Protein AF-A0A8H2XS85-F1 (afdb_monomer)

pLDDT: mean 75.25, std 17.95, range [22.59, 95.88]

Secondary structure (DSSP, 8-state):
-----HHHHHHHHHHHHHHHHHHHHHHHHHHHHHHHHHHHHHHHHHHTTTT----------------HHHHHHHHHHHHHHHHHHHHHHHHH--S-HHHHHHHHHHHTT---SS--SS--HHHHHHHHHHHHHHHHIIIIIIS---SS-HHHHHHHHHHHHHHHTT-HHHHHHHHHHHHHTS-SS--HHHHHHHHHHH-HHHHHHHSTTTPPPPHHHHHHHHHHHHHHHHHHH--TTSSSSS-HHHHHHS--TT-------

Organism: NCBI:txid456999

Sequence (261 aa):
MDAVPRQEYEYALSNFRIAHLKVAEQKTQLDEQERQISLLRARIALLEGGDDEPKHTTNRAGGSSVDDFSIRNTASQLERLINRWAAEVTNTSQMPLDQMRELIFGDLGQGPAQASPNATPVQVQNLLRHLMSDTICEGLVNCLVVTSSNEANIQLTRIHEHIFARDSTVASVWRRQTYSAAVETCTPEMMSHVLLEHAPGLIGSIAPGGKTPPDSLMAILNGAYSFSKMLHGSKASSGGGADAFYKAFVPEIGSVGAMSF

Solvent-accessible surface area (backbone atoms only — not comparable to full-atom values): 15147 Å² total; per-residue (Å²): 129,89,77,76,54,69,68,60,53,54,50,50,53,51,50,52,51,52,50,52,50,50,52,52,51,52,49,55,52,49,54,52,48,52,52,51,51,51,54,51,51,54,51,49,39,52,75,73,58,64,84,83,72,81,92,70,93,69,95,76,87,78,91,65,71,58,36,74,65,57,52,50,50,54,51,54,50,43,50,51,45,42,54,50,45,25,52,48,52,68,73,68,49,90,67,57,52,51,60,53,44,54,30,49,25,61,39,69,72,49,71,68,97,70,78,72,84,82,53,47,69,69,57,45,30,53,50,48,38,49,54,50,52,50,36,40,43,57,58,38,57,70,36,47,77,36,56,97,42,67,70,59,20,53,52,51,38,54,51,42,52,58,38,34,77,75,37,52,70,60,25,51,51,49,49,24,56,46,46,68,67,24,60,93,68,83,52,73,66,59,53,49,48,45,43,50,73,49,31,42,52,52,42,53,68,78,23,59,91,79,45,76,72,56,69,68,59,52,50,39,51,54,46,45,44,53,49,30,44,53,54,48,45,43,62,71,83,34,48,99,73,70,43,70,60,53,68,77,73,43,79,67,90,80,65,95,68,89,77,83,129

Mean predicted aligned error: 13.23 Å

Foldseek 3Di:
DPDDPPVVVVVVVVVVVVVVVVVVVVVVVVVVVVVVVVVLVVVLCVLLPPDPDDPDDDDDDDLDQDAPVNLVVLVVVLLVLLLVVLLCCLVVDPDDLLLLVQLLCVLQVHHPPDRDPDDDSVNSSVSSSVLLVVLLVVLAQLFLQADLDPVVSVVVSVVLVVVCVVPVSSSLSVQLVSLVNGDPFHDLVSLVVSCCNRRVSNCCRQAPPPRRHDPSSVVSNRSSNVSSSSQSNHDQVNDPPGRSNCVSPPPPPDDPDDDDD

Radius of gyration: 25.47 Å; Cα contacts (8 Å, |Δi|>4): 197; chains: 1; bounding box: 58×74×63 Å

Structure (mmCIF, N/CA/C/O backbone):
data_AF-A0A8H2XS85-F1
#
_entry.id   AF-A0A8H2XS85-F1
#
loop_
_atom_site.group_PDB
_atom_site.id
_atom_site.type_symbol
_atom_site.label_atom_id
_atom_site.label_alt_id
_atom_site.label_comp_id
_atom_site.label_asym_id
_atom_site.label_entity_id
_atom_site.label_seq_id
_atom_site.pdbx_PDB_ins_code
_atom_site.Cartn_x
_atom_site.Cartn_y
_atom_site.Cartn_z
_atom_site.occupancy
_atom_site.B_iso_or_equiv
_atom_site.auth_seq_id
_atom_site.auth_comp_id
_atom_site.auth_asym_id
_atom_site.auth_atom_id
_atom_site.pdbx_PDB_model_num
ATOM 1 N N . MET A 1 1 ? 36.341 -49.645 -26.933 1.00 44.00 1 MET A N 1
ATOM 2 C CA . MET A 1 1 ? 35.718 -48.318 -27.106 1.00 44.00 1 MET A CA 1
ATOM 3 C C . MET A 1 1 ? 34.311 -48.578 -27.588 1.00 44.00 1 MET A C 1
ATOM 5 O O . MET A 1 1 ? 34.177 -49.133 -28.671 1.00 44.00 1 MET A O 1
ATOM 9 N N . ASP A 1 2 ? 33.308 -48.293 -26.760 1.00 53.56 2 ASP A N 1
ATOM 10 C CA . ASP A 1 2 ? 31.904 -48.398 -27.164 1.00 53.56 2 ASP A CA 1
ATOM 11 C C . ASP A 1 2 ? 31.644 -47.369 -28.267 1.00 53.56 2 ASP A C 1
ATOM 13 O O . ASP A 1 2 ? 31.818 -46.166 -28.064 1.00 53.56 2 ASP A O 1
ATOM 17 N N . ALA A 1 3 ? 31.337 -47.849 -29.470 1.00 62.62 3 ALA A N 1
ATOM 18 C CA . ALA A 1 3 ? 31.051 -46.993 -30.607 1.00 62.62 3 ALA A CA 1
ATOM 19 C C . ALA A 1 3 ? 29.627 -46.454 -30.447 1.00 62.62 3 ALA A C 1
ATOM 21 O O . ALA A 1 3 ? 28.664 -47.202 -30.598 1.00 62.62 3 ALA A O 1
ATOM 22 N N . VAL A 1 4 ? 29.506 -45.163 -30.125 1.00 63.91 4 VAL A N 1
ATOM 23 C CA . VAL A 1 4 ? 28.208 -44.483 -30.030 1.00 63.91 4 VAL A CA 1
ATOM 24 C C . VAL A 1 4 ? 27.461 -44.673 -31.357 1.00 63.91 4 VAL A C 1
ATOM 26 O O . VAL A 1 4 ? 28.017 -44.335 -32.412 1.00 63.91 4 VAL A O 1
ATOM 29 N N . PRO A 1 5 ? 26.232 -45.220 -31.344 1.00 79.38 5 PRO A N 1
ATOM 30 C CA . PRO A 1 5 ? 25.432 -45.387 -32.546 1.00 79.38 5 PRO A CA 1
ATOM 31 C C . PRO A 1 5 ? 25.316 -44.061 -33.299 1.00 79.38 5 PRO A C 1
ATOM 33 O O . PRO A 1 5 ? 25.001 -43.025 -32.717 1.00 79.38 5 PRO A O 1
ATOM 36 N N . ARG A 1 6 ? 25.552 -44.080 -34.615 1.00 74.19 6 ARG A N 1
ATOM 37 C CA . ARG A 1 6 ? 25.556 -42.881 -35.476 1.00 74.19 6 ARG A CA 1
ATOM 38 C C . ARG A 1 6 ? 24.324 -41.988 -35.280 1.00 74.19 6 ARG A C 1
ATOM 40 O O . ARG A 1 6 ? 24.430 -40.768 -35.328 1.00 74.19 6 ARG A O 1
ATOM 47 N N . GLN A 1 7 ? 23.179 -42.602 -35.012 1.00 76.31 7 GLN A N 1
ATOM 48 C CA . GLN A 1 7 ? 21.914 -41.918 -34.773 1.00 76.31 7 GLN A CA 1
ATOM 49 C C . GLN A 1 7 ? 21.903 -41.114 -33.459 1.00 76.31 7 GLN A C 1
ATOM 51 O O . GLN A 1 7 ? 21.357 -40.014 -33.423 1.00 76.31 7 GLN A O 1
ATOM 56 N N . GLU A 1 8 ? 22.554 -41.608 -32.402 1.00 76.62 8 GLU A N 1
ATOM 57 C CA . GLU A 1 8 ? 22.720 -40.881 -31.134 1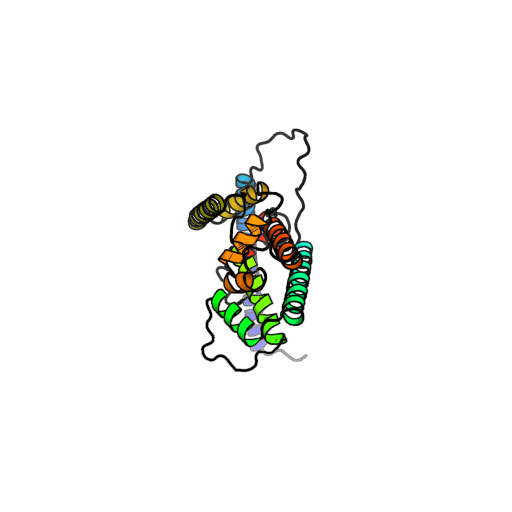.00 76.62 8 GLU A CA 1
ATOM 58 C C . GLU A 1 8 ? 23.697 -39.709 -31.287 1.00 76.62 8 GLU A C 1
ATOM 60 O O . GLU A 1 8 ? 23.468 -38.632 -30.738 1.00 76.62 8 GLU A O 1
ATOM 65 N N . TYR A 1 9 ? 24.745 -39.882 -32.099 1.00 78.88 9 TYR A N 1
ATOM 66 C CA . TYR A 1 9 ? 25.684 -38.811 -32.436 1.00 78.88 9 TYR A CA 1
ATOM 67 C C . TYR A 1 9 ? 25.017 -37.685 -33.248 1.00 78.88 9 TYR A C 1
ATOM 69 O O . TYR A 1 9 ? 25.165 -36.507 -32.922 1.00 78.88 9 TYR A O 1
ATOM 77 N N . GLU A 1 10 ? 24.228 -38.030 -34.268 1.00 81.81 10 GLU A N 1
ATOM 78 C CA . GLU A 1 10 ? 23.479 -37.061 -35.080 1.00 81.81 10 GLU A CA 1
ATOM 79 C C . GLU A 1 10 ? 22.396 -36.336 -34.255 1.00 81.81 10 GLU A C 1
ATOM 81 O O . GLU A 1 10 ? 22.231 -35.118 -34.379 1.00 81.81 10 GLU A O 1
ATOM 86 N N . TYR A 1 11 ? 21.718 -37.045 -33.345 1.00 82.81 11 TYR A N 1
ATOM 87 C CA . TYR A 1 11 ? 20.765 -36.452 -32.403 1.00 82.81 11 TYR A CA 1
ATOM 88 C C . TYR A 1 11 ? 21.442 -35.480 -31.424 1.00 82.81 11 TYR A C 1
ATOM 90 O O . TYR A 1 11 ? 20.962 -34.361 -31.227 1.00 82.81 11 TYR A O 1
ATOM 98 N N . ALA A 1 12 ? 22.590 -35.860 -30.856 1.00 82.75 12 ALA A N 1
ATOM 99 C CA . ALA A 1 12 ? 23.364 -34.994 -29.973 1.00 82.75 12 ALA A CA 1
ATOM 100 C C . ALA A 1 12 ? 23.819 -33.713 -30.690 1.00 82.75 12 ALA A C 1
ATOM 102 O O . ALA A 1 12 ? 23.645 -32.620 -30.153 1.00 82.75 12 ALA A O 1
ATOM 103 N N . LEU A 1 13 ? 24.327 -33.815 -31.923 1.00 85.38 13 LEU A N 1
ATOM 104 C CA . LEU A 1 13 ? 24.727 -32.651 -32.723 1.00 85.38 13 LEU A CA 1
ATOM 105 C C . LEU A 1 13 ? 23.552 -31.718 -33.040 1.00 85.38 13 LEU A C 1
ATOM 107 O O . LEU A 1 13 ? 23.696 -30.496 -32.951 1.00 85.38 13 LEU A O 1
ATOM 111 N N . SER A 1 14 ? 22.384 -32.276 -33.371 1.00 86.25 14 SER A N 1
ATOM 112 C CA . SER A 1 14 ? 21.159 -31.494 -33.566 1.00 86.25 14 SER A CA 1
ATOM 113 C C . SER A 1 14 ? 20.778 -30.736 -32.291 1.00 86.25 14 SER A C 1
ATOM 115 O O . SER A 1 14 ? 20.521 -29.532 -32.336 1.00 86.25 14 SER A O 1
ATOM 117 N N . ASN A 1 15 ? 20.830 -31.398 -31.134 1.00 86.38 15 ASN A N 1
ATOM 118 C CA . ASN A 1 15 ? 20.530 -30.773 -29.847 1.00 86.38 15 ASN A CA 1
ATOM 119 C C . ASN A 1 15 ? 21.538 -29.685 -29.471 1.00 86.38 15 ASN A C 1
ATOM 121 O O . ASN A 1 15 ? 21.126 -28.618 -29.023 1.00 86.38 15 ASN A O 1
ATOM 125 N N . PHE A 1 16 ? 22.836 -29.901 -29.704 1.00 89.75 16 PHE A N 1
ATOM 126 C CA . PHE A 1 16 ? 23.858 -28.870 -29.499 1.00 89.75 16 PHE A CA 1
ATOM 127 C C . PHE A 1 16 ? 23.617 -27.653 -30.388 1.00 89.75 16 PHE A C 1
ATOM 129 O O . PHE A 1 16 ? 23.709 -26.519 -29.920 1.00 89.75 16 PHE A O 1
ATOM 136 N N . ARG A 1 17 ? 23.248 -27.869 -31.654 1.00 90.06 17 ARG A N 1
ATOM 137 C CA . ARG A 1 17 ? 22.906 -26.782 -32.572 1.00 90.06 17 ARG A CA 1
ATOM 138 C C . ARG A 1 17 ? 21.679 -26.008 -32.093 1.00 90.06 17 ARG A C 1
ATOM 140 O O . ARG A 1 17 ? 21.716 -24.782 -32.075 1.00 90.06 17 ARG A O 1
ATOM 147 N N . ILE A 1 18 ? 20.618 -26.700 -31.678 1.00 89.88 18 ILE A N 1
ATOM 148 C CA . ILE A 1 18 ? 19.400 -26.072 -31.145 1.00 89.88 18 ILE A CA 1
ATOM 149 C C . ILE A 1 18 ? 19.715 -25.288 -29.866 1.00 89.88 18 ILE A C 1
ATOM 151 O O . ILE A 1 18 ? 19.278 -24.148 -29.730 1.00 89.88 18 ILE A O 1
ATOM 155 N N . ALA A 1 19 ? 20.496 -25.860 -28.949 1.00 87.75 19 ALA A N 1
ATOM 156 C CA . ALA A 1 19 ? 20.904 -25.192 -27.719 1.00 87.75 19 ALA A CA 1
ATOM 157 C C . ALA A 1 19 ? 21.721 -23.927 -28.013 1.00 87.75 19 ALA A C 1
ATOM 159 O O . ALA A 1 19 ? 21.434 -22.871 -27.459 1.00 87.75 19 ALA A O 1
ATOM 160 N N . HIS A 1 20 ? 22.681 -23.996 -28.936 1.00 92.00 20 HIS A N 1
ATOM 161 C CA . HIS A 1 20 ? 23.491 -22.841 -29.315 1.00 92.00 20 HIS A CA 1
ATOM 162 C C . HIS A 1 20 ? 22.663 -21.745 -30.002 1.00 92.00 20 HIS A C 1
ATOM 164 O O . HIS A 1 20 ? 22.889 -20.560 -29.761 1.00 92.00 20 HIS A O 1
ATOM 170 N N . LEU A 1 21 ? 21.692 -22.119 -30.841 1.00 91.19 21 LEU A N 1
ATOM 171 C CA . LEU A 1 21 ? 20.76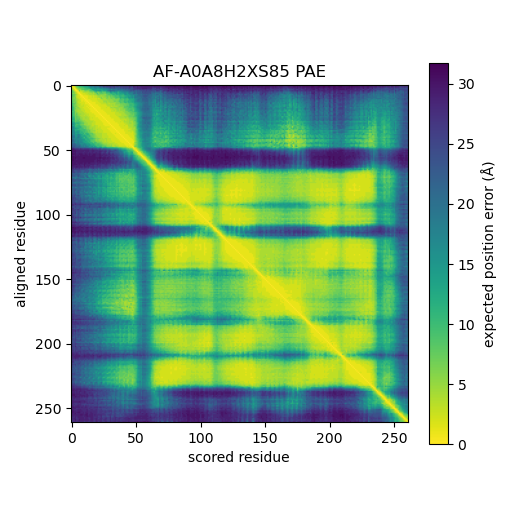2 -21.163 -31.446 1.00 91.19 21 LEU A CA 1
ATOM 172 C C . LEU A 1 21 ? 19.888 -20.487 -30.382 1.00 91.19 21 LEU A C 1
ATOM 174 O O . LEU A 1 21 ? 19.769 -19.267 -30.400 1.00 91.19 21 LEU A O 1
ATOM 178 N N . LYS A 1 22 ? 19.364 -21.248 -29.412 1.00 90.56 22 LYS A N 1
ATOM 179 C CA . LYS A 1 22 ? 18.595 -20.692 -28.287 1.00 90.56 22 LYS A CA 1
ATOM 180 C C . LYS A 1 22 ? 19.424 -19.750 -27.420 1.00 90.56 22 LYS A C 1
ATOM 182 O O . LYS A 1 22 ? 18.930 -18.700 -27.036 1.00 90.56 22 LYS A O 1
ATOM 187 N N . VAL A 1 23 ? 20.679 -20.091 -27.131 1.00 91.31 23 VAL A N 1
ATOM 188 C CA . VAL A 1 23 ? 21.582 -19.213 -26.366 1.00 91.31 23 VAL A CA 1
ATOM 189 C C . VAL A 1 23 ? 21.869 -17.922 -27.135 1.00 91.31 23 VAL A C 1
ATOM 191 O O . VAL A 1 23 ? 21.883 -16.847 -26.542 1.00 91.31 23 VAL A O 1
ATOM 194 N N . ALA A 1 24 ? 22.065 -18.001 -28.454 1.00 88.62 24 ALA A N 1
ATOM 195 C CA . ALA A 1 24 ? 22.254 -16.815 -29.284 1.00 88.62 24 ALA A CA 1
ATOM 196 C C . ALA A 1 24 ? 20.999 -15.926 -29.304 1.00 88.62 24 ALA A C 1
ATOM 198 O O . ALA A 1 24 ? 21.113 -14.713 -29.150 1.00 88.62 24 ALA A O 1
ATOM 199 N N . GLU A 1 25 ? 19.811 -16.523 -29.423 1.00 89.50 25 GLU A N 1
ATOM 200 C CA . GLU A 1 25 ? 18.532 -15.811 -29.356 1.00 89.50 25 GLU A CA 1
ATOM 201 C C . GLU A 1 25 ? 18.327 -15.142 -27.987 1.00 89.50 25 GLU A C 1
ATOM 203 O O . GLU A 1 25 ? 18.055 -13.943 -27.919 1.00 89.50 25 GLU A O 1
ATOM 208 N N . GLN A 1 26 ? 18.559 -15.873 -26.892 1.00 82.69 26 GLN A N 1
ATOM 209 C CA . GLN A 1 26 ? 18.514 -15.325 -25.533 1.00 82.69 26 GLN A CA 1
ATOM 210 C C . GLN A 1 26 ? 19.473 -14.147 -25.365 1.00 82.69 26 GLN A C 1
ATOM 212 O O . GLN A 1 26 ? 19.099 -13.132 -24.785 1.00 82.69 26 GLN A O 1
ATOM 217 N N . LYS A 1 27 ? 20.689 -14.242 -25.913 1.00 87.94 27 LYS A N 1
ATOM 218 C CA . LYS A 1 27 ? 21.653 -13.141 -25.870 1.00 87.94 27 LYS A CA 1
ATOM 219 C C . LYS A 1 27 ? 21.133 -11.903 -26.604 1.00 87.94 27 LYS A C 1
ATOM 221 O O . LYS A 1 27 ? 21.177 -10.818 -26.045 1.00 87.94 27 LYS A O 1
ATOM 226 N N . THR A 1 28 ? 20.577 -12.061 -27.806 1.00 86.19 28 THR A N 1
ATOM 227 C CA . THR A 1 28 ? 20.004 -10.921 -28.545 1.00 86.19 28 THR A CA 1
ATOM 228 C C . THR A 1 28 ? 18.817 -10.279 -27.826 1.00 86.19 28 THR A C 1
ATOM 230 O O . THR A 1 28 ? 18.661 -9.062 -27.869 1.00 86.19 28 THR A O 1
ATOM 233 N N . GLN A 1 29 ? 18.001 -11.077 -27.130 1.00 80.94 29 GLN A N 1
ATOM 234 C CA . GLN A 1 29 ? 16.905 -10.564 -26.308 1.00 80.94 29 GLN A CA 1
ATOM 235 C C . GLN A 1 29 ? 17.429 -9.782 -25.099 1.00 80.94 29 GLN A C 1
ATOM 237 O O . GLN A 1 29 ? 16.903 -8.712 -24.805 1.00 80.94 29 GLN A O 1
ATOM 242 N N . LEU A 1 30 ? 18.475 -10.282 -24.431 1.00 80.88 30 LEU A N 1
ATOM 243 C CA . LEU A 1 30 ? 19.125 -9.580 -23.322 1.00 80.88 30 LEU A CA 1
ATOM 244 C C . LEU A 1 30 ? 19.745 -8.254 -23.776 1.00 80.88 30 LEU A C 1
ATOM 246 O O . LEU A 1 30 ? 19.521 -7.237 -23.126 1.00 80.88 30 LEU A O 1
ATOM 250 N N . ASP A 1 31 ? 20.442 -8.237 -24.913 1.00 81.12 31 ASP A N 1
ATOM 251 C CA . ASP A 1 31 ? 21.059 -7.019 -25.452 1.00 81.12 31 ASP A CA 1
ATOM 252 C C . ASP A 1 31 ? 19.994 -5.940 -25.769 1.00 81.12 31 ASP A C 1
ATOM 254 O O . ASP A 1 31 ? 20.171 -4.761 -25.449 1.00 81.12 31 ASP A O 1
ATOM 258 N N . GLU A 1 32 ? 18.847 -6.322 -26.350 1.00 82.00 32 GLU A N 1
ATOM 259 C CA . GLU A 1 32 ? 17.744 -5.380 -26.603 1.00 82.00 32 GLU A CA 1
ATOM 260 C C . GLU A 1 32 ? 17.059 -4.929 -25.303 1.00 82.00 32 GLU A C 1
ATOM 262 O O . GLU A 1 32 ? 16.716 -3.751 -25.172 1.00 82.00 32 GLU A O 1
ATOM 267 N N . GLN A 1 33 ? 16.912 -5.813 -24.310 1.00 72.44 33 GLN A N 1
ATOM 268 C CA . GLN A 1 33 ? 16.423 -5.427 -22.983 1.00 72.44 33 GLN A CA 1
ATOM 269 C C . GLN A 1 33 ? 17.352 -4.407 -22.318 1.00 72.44 33 GLN A C 1
ATOM 271 O O . GLN A 1 33 ? 16.874 -3.389 -21.817 1.00 72.44 33 GLN A O 1
ATOM 276 N N . GLU A 1 34 ? 18.669 -4.618 -22.347 1.00 75.56 34 GLU A N 1
ATOM 277 C CA . GLU A 1 34 ? 19.644 -3.665 -21.807 1.00 75.56 34 GLU A CA 1
ATOM 278 C C . GLU A 1 34 ? 19.558 -2.306 -22.511 1.00 75.56 34 GLU A C 1
ATOM 280 O O . GLU A 1 34 ? 19.583 -1.257 -21.855 1.00 75.56 34 GLU A O 1
ATOM 285 N N . ARG A 1 35 ? 19.372 -2.307 -23.838 1.00 76.75 35 ARG A N 1
ATOM 286 C CA . ARG A 1 35 ? 19.171 -1.086 -24.627 1.00 76.75 35 ARG A CA 1
ATOM 287 C C . ARG A 1 35 ? 17.907 -0.338 -24.205 1.00 76.75 35 ARG A C 1
ATOM 289 O O . ARG A 1 35 ? 17.952 0.875 -23.992 1.00 76.75 35 ARG A O 1
ATOM 296 N N . GLN A 1 36 ? 16.789 -1.044 -24.051 1.00 73.50 36 GLN A N 1
ATOM 297 C CA . GLN A 1 36 ? 15.522 -0.458 -23.606 1.00 73.50 36 GLN A CA 1
ATOM 298 C C . GLN A 1 36 ? 15.614 0.072 -22.171 1.00 73.50 36 GLN A C 1
ATOM 300 O O . GLN A 1 36 ? 15.177 1.192 -21.905 1.00 73.50 36 GLN A O 1
ATOM 305 N N . ILE A 1 37 ? 16.255 -0.670 -21.263 1.00 71.38 37 ILE A N 1
ATOM 306 C CA . ILE A 1 37 ? 16.514 -0.237 -19.882 1.00 71.38 37 ILE A CA 1
ATOM 307 C C . ILE A 1 37 ? 17.356 1.042 -19.868 1.00 71.38 37 ILE A C 1
ATOM 309 O O . ILE A 1 37 ? 17.056 1.963 -19.108 1.00 71.38 37 ILE A O 1
ATOM 313 N N . SER A 1 38 ? 18.390 1.130 -20.708 1.00 70.44 38 SER A N 1
ATOM 314 C CA . SER A 1 38 ? 19.229 2.326 -20.823 1.00 70.44 38 SER A CA 1
ATOM 315 C C . SER A 1 38 ? 18.422 3.551 -21.269 1.00 70.44 38 SER A C 1
ATOM 317 O O . SER A 1 38 ? 18.493 4.603 -20.631 1.00 70.44 38 SER A O 1
ATOM 319 N N . LEU A 1 39 ? 17.580 3.401 -22.298 1.00 73.12 39 LEU A N 1
ATOM 320 C CA . LEU A 1 39 ? 16.704 4.472 -22.783 1.00 73.12 39 LEU A CA 1
ATOM 321 C C . LEU A 1 39 ? 15.680 4.912 -21.728 1.00 73.12 39 LEU A C 1
ATOM 323 O O . LEU A 1 39 ? 15.475 6.110 -21.534 1.00 73.12 39 LEU A O 1
ATOM 327 N N . LEU A 1 40 ? 15.068 3.964 -21.013 1.00 73.19 40 LEU A N 1
ATOM 328 C CA . LEU A 1 40 ? 14.136 4.261 -19.923 1.00 73.19 40 LEU A CA 1
ATOM 329 C C . LEU A 1 40 ? 14.830 4.998 -18.775 1.00 73.19 40 LEU A C 1
ATOM 331 O O . LEU A 1 40 ? 14.294 5.985 -18.277 1.00 73.19 40 LEU A O 1
ATOM 335 N N . ARG A 1 41 ? 16.041 4.580 -18.390 1.00 70.38 41 ARG A N 1
ATOM 336 C CA . ARG A 1 41 ? 16.843 5.271 -17.368 1.00 70.38 41 ARG A CA 1
ATOM 337 C C . ARG A 1 41 ? 17.178 6.702 -17.777 1.00 70.38 41 ARG A C 1
ATOM 339 O O . ARG A 1 41 ? 17.017 7.603 -16.962 1.00 70.38 41 ARG A O 1
ATOM 346 N N . ALA A 1 42 ? 17.590 6.921 -19.026 1.00 73.00 42 ALA A N 1
ATOM 347 C CA . ALA A 1 42 ? 17.863 8.261 -19.546 1.00 73.00 42 ALA A CA 1
ATOM 348 C C . ALA A 1 42 ? 16.603 9.142 -19.525 1.00 73.00 42 ALA A C 1
ATOM 350 O O . ALA A 1 42 ? 16.649 10.297 -19.106 1.00 73.00 42 ALA A O 1
ATOM 351 N N . ARG A 1 43 ? 15.452 8.574 -19.907 1.00 75.31 43 ARG A N 1
ATOM 352 C CA . ARG A 1 43 ? 14.158 9.262 -19.849 1.00 75.31 43 ARG A CA 1
ATOM 353 C C . ARG A 1 43 ? 13.761 9.627 -18.417 1.00 75.31 43 ARG A C 1
ATOM 355 O O . ARG A 1 43 ? 13.322 10.749 -18.190 1.00 75.31 43 ARG A O 1
ATOM 362 N N . ILE A 1 44 ? 13.921 8.708 -17.462 1.00 71.88 44 ILE A N 1
ATOM 363 C CA . ILE A 1 44 ? 13.648 8.960 -16.039 1.00 71.88 44 ILE A CA 1
ATOM 364 C C . ILE A 1 44 ? 14.557 10.072 -15.513 1.00 71.88 44 ILE A C 1
ATOM 366 O O . ILE A 1 44 ? 14.054 11.000 -14.894 1.00 71.88 44 ILE A O 1
ATOM 370 N N . ALA A 1 45 ? 15.862 10.023 -15.802 1.00 71.31 45 ALA A N 1
ATOM 371 C CA . ALA A 1 45 ? 16.810 11.048 -15.364 1.00 71.31 45 ALA A CA 1
ATOM 372 C C . ALA A 1 45 ? 16.416 12.449 -15.863 1.00 71.31 45 ALA A C 1
ATOM 374 O O . ALA A 1 45 ? 16.409 13.400 -15.083 1.00 71.31 45 ALA A O 1
ATOM 375 N N . LEU A 1 46 ? 16.000 12.555 -17.129 1.00 75.56 46 LEU A N 1
ATOM 376 C CA . LEU A 1 46 ? 15.514 13.806 -17.708 1.00 75.56 46 LEU A CA 1
ATOM 377 C C . LEU A 1 46 ? 14.225 14.299 -17.030 1.00 75.56 46 LEU A C 1
ATOM 379 O O . LEU A 1 46 ? 14.120 15.474 -16.691 1.00 75.56 46 LEU A O 1
ATOM 383 N N . LEU A 1 47 ? 13.257 13.409 -16.785 1.00 74.25 47 LEU A N 1
ATOM 384 C CA . LEU A 1 47 ? 12.008 13.748 -16.086 1.00 74.25 47 LEU A CA 1
ATOM 385 C C . LEU A 1 47 ? 12.242 14.142 -14.618 1.00 74.25 47 LEU A C 1
ATOM 387 O O . LEU A 1 47 ? 11.503 14.955 -14.065 1.00 74.25 47 LEU A O 1
ATOM 391 N N . GLU A 1 48 ? 13.272 13.585 -13.985 1.00 73.81 48 GLU A N 1
ATOM 392 C CA . GLU A 1 48 ? 13.682 13.921 -12.621 1.00 73.81 48 GLU A CA 1
ATOM 393 C C . GLU A 1 48 ? 14.495 15.224 -12.528 1.00 73.81 48 GLU A C 1
ATOM 395 O O . GLU A 1 48 ? 14.806 15.655 -11.417 1.00 73.81 48 GLU A O 1
ATOM 400 N N . GLY A 1 49 ? 14.803 15.870 -13.660 1.00 68.88 49 GLY A N 1
ATOM 401 C CA . GLY A 1 49 ? 15.538 17.138 -13.718 1.00 68.88 49 GLY A CA 1
ATOM 402 C C . GLY A 1 49 ? 17.063 16.992 -13.720 1.00 68.88 49 GLY A C 1
ATOM 403 O O . GLY A 1 49 ? 17.775 17.952 -13.427 1.00 68.88 49 GLY A O 1
ATOM 404 N N . GLY A 1 50 ? 17.591 15.807 -14.028 1.00 57.66 50 GLY A N 1
ATOM 405 C CA . GLY A 1 50 ? 19.025 15.594 -14.190 1.00 57.66 50 GLY A CA 1
ATOM 406 C C . GLY A 1 50 ? 19.519 16.116 -15.537 1.00 57.66 50 GLY A C 1
ATOM 407 O O . GLY A 1 50 ? 19.532 15.339 -16.483 1.00 57.66 50 GLY A O 1
ATOM 408 N N . ASP A 1 51 ? 19.857 17.412 -15.609 1.00 49.88 51 ASP A N 1
ATOM 409 C CA . ASP A 1 51 ? 21.081 17.932 -16.273 1.00 49.88 51 ASP A CA 1
ATOM 410 C C . ASP A 1 51 ? 21.192 19.473 -16.385 1.00 49.88 51 ASP A C 1
ATOM 412 O O . ASP A 1 51 ? 22.141 19.951 -16.997 1.00 49.88 51 ASP A O 1
ATOM 416 N N . ASP A 1 52 ? 20.326 20.279 -15.752 1.00 45.91 52 ASP A N 1
ATOM 417 C CA . ASP A 1 52 ? 20.335 21.748 -15.965 1.00 45.91 52 ASP A CA 1
ATOM 418 C C . ASP A 1 52 ? 20.478 22.625 -14.702 1.00 45.91 52 ASP A C 1
ATOM 420 O O . ASP A 1 52 ? 20.092 23.792 -14.699 1.00 45.91 52 ASP A O 1
ATOM 424 N N . GLU A 1 53 ? 21.094 22.120 -13.626 1.00 41.44 53 GLU A N 1
ATOM 425 C CA . GLU A 1 53 ? 21.512 22.976 -12.502 1.00 41.44 53 GLU A CA 1
ATOM 426 C C . GLU A 1 53 ? 23.044 22.984 -12.348 1.00 41.44 53 GLU A C 1
ATOM 428 O O . GLU A 1 53 ? 23.654 21.936 -12.092 1.00 41.44 53 GLU A O 1
ATOM 433 N N . PRO A 1 54 ? 23.710 24.155 -12.466 1.00 39.12 54 PRO A N 1
ATOM 434 C CA . PRO A 1 54 ? 25.110 24.268 -12.098 1.00 39.12 54 PRO A CA 1
ATOM 435 C C . PRO A 1 54 ? 25.222 23.944 -10.610 1.00 39.12 54 PRO A C 1
ATOM 437 O O . PRO A 1 54 ? 24.410 24.402 -9.814 1.00 39.12 54 PRO A O 1
ATOM 440 N N . LYS A 1 55 ? 26.236 23.151 -10.241 1.00 41.94 55 LYS A N 1
ATOM 441 C CA . LYS A 1 55 ? 26.577 22.761 -8.864 1.00 41.94 55 LYS A CA 1
ATOM 442 C C . LYS A 1 55 ? 26.747 23.989 -7.958 1.00 41.94 55 LYS A C 1
ATOM 444 O O . LYS A 1 55 ? 27.869 24.384 -7.651 1.00 41.94 55 LYS A O 1
ATOM 449 N N . HIS A 1 56 ? 25.648 24.580 -7.506 1.00 32.81 56 HIS A N 1
ATOM 450 C CA . HIS A 1 56 ? 25.648 25.597 -6.479 1.00 32.81 56 HIS A CA 1
ATOM 451 C C . HIS A 1 56 ? 25.442 24.900 -5.143 1.00 32.81 56 HIS A C 1
ATOM 453 O O . HIS A 1 56 ? 24.382 24.393 -4.788 1.00 32.81 56 HIS A O 1
ATOM 459 N N . THR A 1 57 ? 26.546 24.852 -4.417 1.00 42.94 57 THR A N 1
ATOM 460 C CA . THR A 1 57 ? 26.667 24.499 -3.014 1.00 42.94 57 THR A CA 1
ATOM 461 C C . THR A 1 57 ? 25.566 25.150 -2.177 1.00 42.94 57 THR A C 1
ATOM 463 O O . THR A 1 57 ? 25.674 26.325 -1.850 1.00 42.94 57 THR A O 1
ATOM 466 N N . THR A 1 58 ? 24.547 24.395 -1.775 1.00 34.34 58 THR A N 1
ATOM 467 C CA . THR A 1 58 ? 23.958 24.487 -0.432 1.00 34.34 58 THR A CA 1
ATOM 468 C C . THR A 1 58 ? 23.252 23.178 -0.096 1.00 34.34 58 THR A C 1
ATOM 470 O O . THR A 1 58 ? 22.559 22.582 -0.913 1.00 34.34 58 THR A O 1
ATOM 473 N N . ASN A 1 59 ? 23.479 22.717 1.128 1.00 41.44 59 ASN A N 1
ATOM 474 C CA . ASN A 1 59 ? 22.859 21.550 1.734 1.00 41.44 59 ASN A CA 1
ATOM 475 C C . ASN A 1 59 ? 21.342 21.479 1.480 1.00 41.44 59 ASN A C 1
ATOM 477 O O . ASN A 1 59 ? 20.574 22.217 2.094 1.00 41.44 59 ASN A O 1
ATOM 481 N N . ARG A 1 60 ? 20.904 20.502 0.684 1.00 34.62 60 ARG A N 1
ATOM 482 C CA . ARG A 1 60 ? 19.620 19.825 0.891 1.00 34.62 60 ARG A CA 1
ATOM 483 C C . ARG A 1 60 ? 19.897 18.334 1.011 1.00 34.62 60 ARG A C 1
ATOM 485 O O . ARG A 1 60 ? 20.331 17.676 0.072 1.00 34.62 60 ARG A O 1
ATOM 492 N N . ALA A 1 61 ? 19.758 17.862 2.241 1.00 35.97 61 ALA A N 1
ATOM 493 C CA . ALA A 1 61 ? 19.967 16.491 2.655 1.00 35.97 61 ALA A CA 1
ATOM 494 C C . ALA A 1 61 ? 19.082 15.509 1.870 1.00 35.97 61 ALA A C 1
ATOM 496 O O . ALA A 1 61 ? 17.959 15.841 1.500 1.00 35.97 61 ALA A O 1
ATOM 497 N N . GLY A 1 62 ? 19.562 14.270 1.717 1.00 35.78 62 GLY A N 1
ATOM 498 C CA . GLY A 1 62 ? 18.660 13.118 1.644 1.00 35.78 62 GLY A CA 1
ATOM 499 C C . GLY A 1 62 ? 18.585 12.344 0.330 1.00 35.78 62 GLY A C 1
ATOM 500 O O . GLY A 1 62 ? 17.532 11.808 0.015 1.00 35.78 62 GLY A O 1
ATOM 501 N N . GLY A 1 63 ? 19.676 12.195 -0.420 1.00 42.62 63 GLY A N 1
ATOM 502 C CA . GLY A 1 63 ? 19.775 11.141 -1.441 1.00 42.62 63 GLY A CA 1
ATOM 503 C C . GLY A 1 63 ? 20.113 9.776 -0.828 1.00 42.62 63 GLY A C 1
ATOM 504 O O . GLY A 1 63 ? 21.116 9.182 -1.206 1.00 42.62 63 GLY A O 1
ATOM 505 N N . SER A 1 64 ? 19.353 9.318 0.171 1.00 42.66 64 SER A N 1
ATOM 506 C CA . SER A 1 64 ? 19.555 7.999 0.781 1.00 42.66 64 SER A CA 1
ATOM 507 C C . SER A 1 64 ? 19.030 6.932 -0.174 1.00 42.66 64 SER A C 1
ATOM 509 O O . SER A 1 64 ? 17.824 6.823 -0.372 1.00 42.66 64 SER A O 1
ATOM 511 N N . SER A 1 65 ? 19.928 6.147 -0.766 1.00 52.62 65 SER A N 1
ATOM 512 C CA . SER A 1 65 ? 19.573 4.902 -1.448 1.00 52.62 65 SER A CA 1
ATOM 513 C C . SER A 1 65 ? 18.798 4.015 -0.471 1.00 52.62 65 SER A C 1
ATOM 515 O O . SER A 1 65 ? 19.374 3.547 0.506 1.00 52.62 65 SER A O 1
ATOM 517 N N . VAL A 1 66 ? 17.498 3.822 -0.696 1.00 61.12 66 VAL A N 1
ATOM 518 C CA . VAL A 1 66 ? 16.711 2.826 0.040 1.00 61.12 66 VAL A CA 1
ATOM 519 C C . VAL A 1 66 ? 16.949 1.489 -0.649 1.00 61.12 66 VAL A C 1
ATOM 521 O O . VAL A 1 66 ? 16.622 1.343 -1.826 1.00 61.12 66 VAL A O 1
ATOM 524 N N . ASP A 1 67 ? 17.560 0.548 0.065 1.00 68.62 67 ASP A N 1
ATOM 525 C CA . ASP A 1 67 ? 17.814 -0.808 -0.414 1.00 68.62 67 ASP A CA 1
ATOM 526 C C . ASP A 1 67 ? 16.733 -1.795 0.062 1.00 68.62 67 ASP A C 1
ATOM 528 O O . ASP A 1 67 ? 15.977 -1.537 1.005 1.00 68.62 67 ASP A O 1
ATOM 532 N N . ASP A 1 68 ? 16.677 -2.967 -0.577 1.00 71.12 68 ASP A N 1
ATOM 533 C CA . ASP A 1 68 ? 15.743 -4.044 -0.220 1.00 71.12 68 ASP A CA 1
ATOM 534 C C . ASP A 1 68 ? 15.851 -4.447 1.261 1.00 71.12 68 ASP A C 1
ATOM 536 O O . ASP A 1 68 ? 14.865 -4.864 1.872 1.00 71.12 68 ASP A O 1
ATOM 540 N N . PHE A 1 69 ? 17.042 -4.324 1.859 1.00 75.69 69 PHE A N 1
ATOM 541 C CA . PHE A 1 69 ? 17.259 -4.610 3.274 1.00 75.69 69 PHE A CA 1
ATOM 542 C C . PHE A 1 69 ? 16.516 -3.617 4.172 1.00 75.69 69 PHE A C 1
ATOM 544 O O . PHE A 1 69 ? 15.814 -4.036 5.093 1.00 75.69 69 PHE A O 1
ATOM 551 N N . SER A 1 70 ? 16.612 -2.319 3.884 1.00 79.56 70 SER A N 1
ATOM 552 C CA . SER A 1 70 ? 15.898 -1.270 4.615 1.00 79.56 70 SER A CA 1
ATOM 553 C C . SER A 1 70 ? 14.385 -1.432 4.488 1.00 79.56 70 SER A C 1
ATOM 555 O O . SER A 1 70 ? 13.680 -1.356 5.495 1.00 79.56 70 SER A O 1
ATOM 557 N N . ILE A 1 71 ? 13.890 -1.751 3.285 1.00 81.81 71 ILE A N 1
ATOM 558 C CA . ILE A 1 71 ? 12.463 -2.025 3.052 1.00 81.81 71 ILE A CA 1
ATOM 559 C C . ILE A 1 71 ? 12.002 -3.196 3.920 1.00 81.81 71 ILE A C 1
ATOM 561 O O . ILE A 1 71 ? 11.046 -3.056 4.683 1.00 81.81 71 ILE A O 1
ATOM 565 N N . ARG A 1 72 ? 12.705 -4.335 3.855 1.00 82.69 72 ARG A N 1
ATOM 566 C CA . ARG A 1 72 ? 12.365 -5.529 4.644 1.00 82.69 72 ARG A CA 1
ATOM 567 C C . ARG A 1 72 ? 12.431 -5.260 6.142 1.00 82.69 72 ARG A C 1
ATOM 569 O O . ARG A 1 72 ? 11.540 -5.682 6.869 1.00 82.69 72 ARG A O 1
ATOM 576 N N . ASN A 1 73 ? 13.449 -4.541 6.606 1.00 88.44 73 ASN A N 1
ATOM 577 C CA . ASN A 1 73 ? 13.617 -4.229 8.020 1.00 88.44 73 ASN A CA 1
ATOM 578 C C . ASN A 1 73 ? 12.469 -3.356 8.551 1.00 88.44 73 ASN A C 1
ATOM 580 O O . ASN A 1 73 ? 11.865 -3.697 9.567 1.00 88.44 73 ASN A O 1
ATOM 584 N N . THR A 1 74 ? 12.121 -2.270 7.855 1.00 86.62 74 THR A N 1
ATOM 585 C CA . THR A 1 74 ? 11.003 -1.403 8.259 1.00 86.62 74 THR A CA 1
ATOM 586 C C . THR A 1 74 ? 9.662 -2.133 8.153 1.00 86.62 74 THR A C 1
ATOM 588 O O . THR A 1 74 ? 8.836 -2.010 9.056 1.00 86.62 74 THR A O 1
ATOM 591 N N . ALA A 1 75 ? 9.463 -2.964 7.122 1.00 87.81 75 ALA A N 1
ATOM 592 C CA . ALA A 1 75 ? 8.271 -3.806 7.004 1.00 87.81 75 ALA A CA 1
ATOM 593 C C . ALA A 1 75 ? 8.145 -4.783 8.188 1.00 87.81 75 ALA A C 1
ATOM 595 O O . ALA A 1 75 ? 7.090 -4.862 8.812 1.00 87.81 75 ALA A O 1
ATOM 596 N N . SER A 1 76 ? 9.233 -5.459 8.577 1.00 89.19 76 SER A N 1
ATOM 597 C CA . SER A 1 76 ? 9.247 -6.341 9.752 1.00 89.19 76 SER A CA 1
ATOM 598 C C . SER A 1 76 ? 9.002 -5.594 11.068 1.00 89.19 76 SER A C 1
ATOM 600 O O . SER A 1 76 ? 8.419 -6.153 11.998 1.00 89.19 76 SER A O 1
ATOM 602 N N . GLN A 1 77 ? 9.442 -4.339 11.191 1.00 93.06 77 GLN A N 1
ATOM 603 C CA . GLN A 1 77 ? 9.122 -3.513 12.360 1.00 93.06 77 GLN A CA 1
ATOM 604 C C . GLN A 1 77 ? 7.630 -3.177 12.414 1.00 93.06 77 GLN A C 1
ATOM 606 O O . GLN A 1 77 ? 7.019 -3.316 13.475 1.00 93.06 77 GLN A O 1
ATOM 611 N N . LEU A 1 78 ? 7.040 -2.798 11.279 1.00 93.25 78 LEU A N 1
ATOM 612 C CA . LEU A 1 78 ? 5.610 -2.519 11.170 1.00 93.25 78 LEU A CA 1
ATOM 613 C C . LEU A 1 78 ? 4.771 -3.762 11.496 1.00 93.25 78 LEU A C 1
ATOM 615 O O . LEU A 1 78 ? 3.848 -3.687 12.305 1.00 93.25 78 LEU A O 1
ATOM 619 N N . GLU A 1 79 ? 5.155 -4.925 10.967 1.00 93.94 79 GLU A N 1
ATOM 620 C CA . GLU A 1 79 ? 4.518 -6.209 11.272 1.00 93.94 79 GLU A CA 1
ATOM 621 C C . GLU A 1 79 ? 4.536 -6.512 12.780 1.00 93.94 79 GLU A C 1
ATOM 623 O O . GLU A 1 79 ? 3.523 -6.900 13.362 1.00 93.94 79 GLU A O 1
ATOM 628 N N . ARG A 1 80 ? 5.667 -6.275 13.460 1.00 95.62 80 ARG A N 1
ATOM 629 C CA . ARG A 1 80 ? 5.772 -6.458 14.919 1.00 95.62 80 ARG A CA 1
ATOM 630 C C . ARG A 1 80 ? 4.834 -5.536 15.694 1.00 95.62 80 ARG A C 1
ATOM 632 O O . ARG A 1 80 ? 4.264 -5.979 16.693 1.00 95.62 80 ARG A O 1
ATOM 639 N N . LEU A 1 81 ? 4.677 -4.283 15.264 1.00 95.81 81 LEU A N 1
ATOM 640 C CA . LEU A 1 81 ? 3.747 -3.340 15.890 1.00 95.81 81 LEU A CA 1
ATOM 641 C C . LEU A 1 81 ? 2.299 -3.812 15.727 1.00 95.81 81 LEU A C 1
ATOM 643 O O . LEU A 1 81 ? 1.573 -3.883 16.717 1.00 95.81 81 LEU A O 1
ATOM 647 N N . ILE A 1 82 ? 1.917 -4.217 14.513 1.00 95.88 82 ILE A N 1
ATOM 648 C CA . ILE A 1 82 ? 0.582 -4.739 14.194 1.00 95.88 82 ILE A CA 1
ATOM 649 C C . ILE A 1 82 ? 0.281 -6.010 15.005 1.00 95.88 82 ILE A C 1
ATOM 651 O O . ILE A 1 82 ? -0.769 -6.109 15.641 1.00 95.88 82 ILE A O 1
ATOM 655 N N . ASN A 1 83 ? 1.227 -6.953 15.067 1.00 95.50 83 ASN A N 1
ATOM 656 C CA . ASN A 1 83 ? 1.094 -8.185 15.849 1.00 95.50 83 ASN A CA 1
ATOM 657 C C . ASN A 1 83 ? 0.908 -7.901 17.345 1.00 95.50 83 ASN A C 1
ATOM 659 O O . ASN A 1 83 ? 0.034 -8.484 17.990 1.00 95.50 83 ASN A O 1
ATOM 663 N N . ARG A 1 84 ? 1.715 -6.988 17.900 1.00 95.38 84 ARG A N 1
ATOM 664 C CA . ARG A 1 84 ? 1.621 -6.590 19.308 1.00 95.38 84 ARG A CA 1
ATOM 665 C C . ARG A 1 84 ? 0.276 -5.937 19.615 1.00 95.38 84 ARG A C 1
ATOM 667 O O . ARG A 1 84 ? -0.351 -6.310 20.601 1.00 95.38 84 ARG A O 1
ATOM 674 N N . TRP A 1 85 ? -0.162 -5.002 18.777 1.00 95.00 85 TRP A N 1
ATOM 675 C CA . TRP A 1 85 ? -1.439 -4.311 18.941 1.00 95.00 85 TRP A CA 1
ATOM 676 C C . TRP A 1 85 ? -2.625 -5.274 18.861 1.00 95.00 85 TRP A C 1
ATOM 678 O O . TRP A 1 85 ? -3.486 -5.243 19.733 1.00 95.00 85 TRP A O 1
ATOM 688 N N . ALA A 1 86 ? -2.649 -6.188 17.889 1.00 94.69 86 ALA A N 1
ATOM 689 C CA . ALA A 1 86 ? -3.738 -7.156 17.764 1.00 94.69 86 ALA A CA 1
ATOM 690 C C . ALA A 1 86 ? -3.855 -8.050 19.012 1.00 94.69 86 ALA A C 1
ATOM 692 O O . ALA A 1 86 ? -4.959 -8.300 19.509 1.00 94.69 86 ALA A O 1
ATOM 693 N N . ALA A 1 87 ? -2.719 -8.502 19.555 1.00 93.81 87 ALA A N 1
ATOM 694 C CA . ALA A 1 87 ? -2.684 -9.256 20.805 1.00 93.81 87 ALA A CA 1
ATOM 695 C C . ALA A 1 87 ? -3.152 -8.409 22.001 1.00 93.81 87 ALA A C 1
ATOM 697 O O . ALA A 1 87 ? -3.938 -8.886 22.817 1.00 93.81 87 ALA A O 1
ATOM 698 N N . GLU A 1 88 ? -2.706 -7.156 22.096 1.00 92.38 88 GLU A N 1
ATOM 699 C CA . GLU A 1 88 ? -3.109 -6.221 23.149 1.00 92.38 88 GLU A CA 1
ATOM 700 C C . GLU A 1 88 ? -4.619 -5.964 23.130 1.00 92.38 88 GLU A C 1
ATOM 702 O O . GLU A 1 88 ? -5.271 -6.146 24.157 1.00 92.38 88 GLU A O 1
ATOM 707 N N . VAL A 1 89 ? -5.196 -5.640 21.970 1.00 90.69 89 VAL A N 1
ATOM 708 C CA . VAL A 1 89 ? -6.642 -5.416 21.802 1.00 90.69 89 VAL A CA 1
ATOM 709 C C . VAL A 1 89 ? -7.430 -6.656 22.212 1.00 90.69 89 VAL A C 1
ATOM 711 O O . VAL A 1 89 ? -8.383 -6.555 22.976 1.00 90.69 89 VAL A O 1
ATOM 714 N N . THR A 1 90 ? -7.003 -7.841 21.777 1.00 91.62 90 THR A N 1
ATOM 715 C CA . THR A 1 90 ? -7.713 -9.090 22.093 1.00 91.62 90 THR A CA 1
ATOM 716 C C . THR A 1 90 ? -7.649 -9.441 23.585 1.00 91.62 90 THR A C 1
ATOM 718 O O . THR A 1 90 ? -8.601 -9.997 24.123 1.00 91.62 90 THR A O 1
ATOM 721 N N . ASN A 1 91 ? -6.545 -9.117 24.265 1.00 88.75 91 ASN A N 1
ATOM 722 C CA . ASN A 1 91 ? -6.340 -9.456 25.678 1.00 88.75 91 ASN A CA 1
ATOM 723 C C . ASN A 1 91 ? -6.926 -8.425 26.653 1.00 88.75 91 ASN A C 1
ATOM 725 O O . ASN A 1 91 ? -7.243 -8.770 27.788 1.00 88.75 91 ASN A O 1
ATOM 729 N N . THR A 1 92 ? -7.012 -7.158 26.245 1.00 86.38 92 THR A N 1
ATOM 730 C CA . THR A 1 92 ? -7.452 -6.050 27.111 1.00 86.38 92 THR A CA 1
ATOM 731 C C . THR A 1 92 ? -8.893 -5.626 26.860 1.00 86.38 92 THR A C 1
ATOM 733 O O . THR A 1 92 ? -9.494 -4.975 27.717 1.00 86.38 92 THR A O 1
ATOM 736 N N . SER A 1 93 ? -9.467 -5.989 25.710 1.00 82.25 93 SER A N 1
ATOM 737 C CA . SER A 1 93 ? -10.835 -5.616 25.376 1.00 82.25 93 SER A CA 1
ATOM 738 C C . SER A 1 93 ? -11.849 -6.303 26.288 1.00 82.25 93 SER A C 1
ATOM 740 O O . SER A 1 93 ? -11.797 -7.506 26.530 1.00 82.25 93 SER A O 1
ATOM 742 N N . GLN A 1 94 ? -12.819 -5.519 26.756 1.00 83.56 94 GLN A N 1
ATOM 743 C CA . GLN A 1 94 ? -13.995 -6.018 27.473 1.00 83.56 94 GLN A CA 1
ATOM 744 C C . GLN A 1 94 ? -15.082 -6.541 26.518 1.00 83.56 94 GLN A C 1
ATOM 746 O O . GLN A 1 94 ? -16.101 -7.063 26.967 1.00 83.56 94 GLN A O 1
ATOM 751 N N . MET A 1 95 ? -14.887 -6.383 25.205 1.00 87.25 95 MET A N 1
ATOM 752 C CA . MET A 1 95 ? -15.825 -6.828 24.183 1.00 87.25 95 MET A CA 1
ATOM 753 C C . MET A 1 95 ? -15.719 -8.345 23.955 1.00 87.25 95 MET A C 1
ATOM 755 O O . MET A 1 95 ? -14.609 -8.855 23.782 1.00 87.25 95 MET A O 1
ATOM 759 N N . PRO A 1 96 ? -16.851 -9.069 23.869 1.00 89.94 96 PRO A N 1
ATOM 760 C CA . PRO A 1 96 ? -16.861 -10.462 23.438 1.00 89.94 96 PRO A CA 1
ATOM 761 C C . PRO A 1 96 ? -16.205 -10.644 22.063 1.00 89.94 96 PRO A C 1
ATOM 763 O O . PRO A 1 96 ? -16.465 -9.884 21.130 1.00 89.94 96 PRO A O 1
ATOM 766 N N . LEU A 1 97 ? -15.399 -11.694 21.910 1.00 90.38 97 LEU A N 1
ATOM 767 C CA . LEU A 1 97 ? -14.645 -11.959 20.678 1.00 90.38 97 LEU A CA 1
ATOM 768 C C . LEU A 1 97 ? -15.540 -12.127 19.444 1.00 90.38 97 LEU A C 1
ATOM 770 O O . LEU A 1 97 ? -15.172 -11.684 18.359 1.00 90.38 97 LEU A O 1
ATOM 774 N N . ASP A 1 98 ? -16.726 -12.714 19.614 1.00 89.81 98 ASP A N 1
ATOM 775 C CA . ASP A 1 98 ? -17.717 -12.823 18.542 1.00 89.81 98 ASP A CA 1
ATOM 776 C C . ASP A 1 98 ? -18.169 -11.442 18.059 1.00 89.81 98 ASP A C 1
ATOM 778 O O . ASP A 1 98 ? -18.200 -11.188 16.861 1.00 89.81 98 ASP A O 1
ATOM 782 N N . GLN A 1 99 ? -18.440 -10.516 18.983 1.00 89.62 99 GLN A N 1
ATOM 783 C CA . GLN A 1 99 ? -18.849 -9.156 18.637 1.00 89.62 99 GLN A CA 1
ATOM 784 C C . GLN A 1 99 ? -17.727 -8.398 17.920 1.00 89.62 99 GLN A C 1
ATOM 786 O O . GLN A 1 99 ? -17.985 -7.7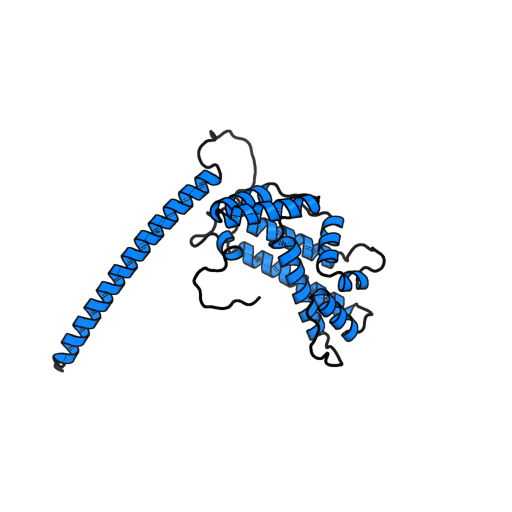00 16.942 1.00 89.62 99 GLN A O 1
ATOM 791 N N . MET A 1 100 ? -16.480 -8.567 18.369 1.00 90.25 100 MET A N 1
ATOM 792 C CA . MET A 1 100 ? -15.325 -7.948 17.718 1.00 90.25 100 MET A CA 1
ATOM 793 C C . MET A 1 100 ? -15.132 -8.475 16.294 1.00 90.25 100 MET A C 1
ATOM 795 O O . MET A 1 100 ? -14.867 -7.700 15.381 1.00 90.25 100 MET A O 1
ATOM 799 N N . ARG A 1 101 ? -15.313 -9.782 16.086 1.00 90.69 101 ARG A N 1
ATOM 800 C CA . ARG A 1 101 ? -15.262 -10.389 14.755 1.00 90.69 101 ARG A CA 1
ATOM 801 C C . ARG A 1 101 ? -16.318 -9.803 13.818 1.00 90.69 101 ARG A C 1
ATOM 803 O O . ARG A 1 101 ? -15.980 -9.458 12.691 1.00 90.69 101 ARG A O 1
ATOM 810 N N . GLU A 1 102 ? -17.568 -9.700 14.267 1.00 89.06 102 GLU A N 1
ATOM 811 C CA . GLU A 1 102 ? -18.645 -9.142 13.436 1.00 89.06 102 GLU A CA 1
ATOM 812 C C . GLU A 1 102 ? -18.376 -7.677 13.063 1.00 89.06 102 GLU A C 1
ATOM 814 O O . GLU A 1 102 ? -18.625 -7.283 11.927 1.00 89.06 102 GLU A O 1
ATOM 819 N N . LEU A 1 103 ? -17.807 -6.883 13.980 1.00 89.50 103 LEU A N 1
ATOM 820 C CA . LEU A 1 103 ? -17.384 -5.512 13.673 1.00 89.50 103 LEU A CA 1
ATOM 821 C C . LEU A 1 103 ? -16.302 -5.474 12.591 1.00 89.50 103 LEU A C 1
ATOM 823 O O . LEU A 1 103 ? -16.436 -4.723 11.632 1.00 89.50 103 LEU A O 1
ATOM 827 N N . ILE A 1 104 ? -15.268 -6.313 12.714 1.00 90.88 104 ILE A N 1
ATOM 828 C CA . ILE A 1 104 ? -14.181 -6.370 11.727 1.00 90.88 104 ILE A CA 1
ATOM 829 C C . ILE A 1 104 ? -14.715 -6.771 10.345 1.00 90.88 104 ILE A C 1
ATOM 831 O O . ILE A 1 104 ? -14.319 -6.188 9.342 1.00 90.88 104 ILE A O 1
ATOM 835 N N . PHE A 1 105 ? -15.637 -7.733 10.274 1.00 90.19 105 PHE A N 1
ATOM 836 C CA . PHE A 1 105 ? -16.269 -8.110 9.007 1.00 90.19 105 PHE A CA 1
ATOM 837 C C . PHE A 1 105 ? -17.144 -7.003 8.414 1.00 90.19 105 PHE A C 1
ATOM 839 O O . PHE A 1 105 ? -17.171 -6.840 7.194 1.00 90.19 105 PHE A O 1
ATOM 846 N N . GLY A 1 106 ? -17.832 -6.238 9.267 1.00 88.19 106 GLY A N 1
ATOM 847 C CA . GLY A 1 106 ? -18.566 -5.047 8.850 1.00 88.19 106 GLY A CA 1
ATOM 848 C C . GLY A 1 106 ? -17.658 -4.014 8.184 1.00 88.19 106 GLY A C 1
ATOM 849 O O . GLY A 1 106 ? -18.011 -3.495 7.129 1.00 88.19 106 GLY A O 1
ATOM 850 N N . ASP A 1 107 ? -16.476 -3.782 8.757 1.00 89.81 107 ASP A N 1
ATOM 851 C CA . ASP A 1 107 ? -15.494 -2.826 8.232 1.00 89.81 107 ASP A CA 1
ATOM 852 C C . ASP A 1 107 ? -14.828 -3.312 6.933 1.00 89.81 107 ASP A C 1
ATOM 854 O O . ASP A 1 107 ? -14.687 -2.542 5.990 1.00 89.81 107 ASP A O 1
ATOM 858 N N . LEU A 1 108 ? -14.499 -4.604 6.827 1.00 86.19 108 LEU A N 1
ATOM 859 C CA . LEU A 1 108 ? -13.895 -5.192 5.619 1.00 86.19 108 LEU A CA 1
ATOM 860 C C . LEU A 1 108 ? -14.861 -5.298 4.424 1.00 86.19 108 LEU A C 1
ATOM 862 O O . LEU A 1 108 ? -14.467 -5.738 3.344 1.00 86.19 108 LEU A O 1
ATOM 866 N N . GLY A 1 109 ? -16.156 -5.017 4.613 1.00 80.00 109 GLY A N 1
ATOM 867 C CA . GLY A 1 109 ? -17.190 -5.275 3.603 1.00 80.00 109 GLY A CA 1
ATOM 868 C C . GLY A 1 109 ? -17.364 -6.763 3.255 1.00 80.00 109 GLY A C 1
ATOM 869 O O . GLY A 1 109 ? -18.087 -7.104 2.318 1.00 80.00 109 GLY A O 1
ATOM 870 N N . GLN A 1 110 ? -16.723 -7.661 4.010 1.00 69.00 110 GLN A N 1
ATOM 871 C CA . GLN A 1 110 ? -16.793 -9.110 3.854 1.00 69.00 110 GLN A CA 1
ATOM 872 C C . GLN A 1 110 ? -17.650 -9.688 4.979 1.00 69.00 110 GLN A C 1
ATOM 874 O O . GLN A 1 110 ? -17.153 -10.031 6.045 1.00 69.00 110 GLN A O 1
ATOM 879 N N . GLY A 1 111 ? -18.958 -9.810 4.751 1.00 58.88 111 GLY A N 1
ATOM 880 C CA . GLY A 1 111 ? -19.836 -10.505 5.693 1.00 58.88 111 GLY A CA 1
ATOM 881 C C . GLY A 1 111 ? -19.577 -12.019 5.674 1.00 58.88 111 GLY A C 1
ATOM 882 O O . GLY A 1 111 ? -19.459 -12.597 4.588 1.00 58.88 111 GLY A O 1
ATOM 883 N N . PRO A 1 112 ? -19.511 -12.708 6.828 1.00 58.12 112 PRO A N 1
ATOM 884 C CA . PRO A 1 112 ? -19.358 -14.154 6.828 1.00 58.12 112 PRO A CA 1
ATOM 885 C C . PRO A 1 112 ? -20.608 -14.803 6.217 1.00 58.12 112 PRO A C 1
ATOM 887 O O . PRO A 1 112 ? -21.728 -14.551 6.656 1.00 58.12 112 PRO A O 1
ATOM 890 N N . ALA A 1 113 ? -20.427 -15.693 5.234 1.00 57.06 113 ALA A N 1
ATOM 891 C CA . ALA A 1 113 ? -21.533 -16.470 4.660 1.00 57.06 113 ALA A CA 1
ATOM 892 C C . ALA A 1 113 ? -22.235 -17.354 5.718 1.00 57.06 113 ALA A C 1
ATOM 894 O O . ALA A 1 113 ? -23.430 -17.617 5.606 1.00 57.06 113 ALA A O 1
ATOM 895 N N . GLN A 1 114 ? -21.497 -17.772 6.758 1.00 55.88 114 GLN A N 1
ATOM 896 C CA . GLN A 1 114 ? -21.996 -18.356 8.008 1.00 55.88 114 GLN A CA 1
ATOM 897 C C . GLN A 1 114 ? -21.026 -18.015 9.152 1.00 55.88 114 GLN A C 1
ATOM 899 O O . GLN A 1 114 ? -19.881 -18.467 9.162 1.00 55.88 114 GLN A O 1
ATOM 904 N N . ALA A 1 115 ? -21.470 -17.224 10.126 1.00 61.16 115 ALA A N 1
ATOM 905 C CA . ALA A 1 115 ? -20.702 -16.943 11.334 1.00 61.16 115 ALA A CA 1
ATOM 906 C C . ALA A 1 115 ? -20.675 -18.188 12.243 1.00 61.16 115 ALA A C 1
ATOM 908 O O . ALA A 1 115 ? -21.692 -18.557 12.829 1.00 61.16 115 ALA A O 1
ATOM 909 N N . SER A 1 116 ? -19.519 -18.849 12.376 1.00 64.06 116 SER A N 1
ATOM 910 C CA . SER A 1 116 ? -19.353 -19.902 13.389 1.00 64.06 116 SER A CA 1
ATOM 911 C C . SER A 1 116 ? -19.537 -19.288 14.779 1.00 64.06 116 SER A C 1
ATOM 913 O O . SER A 1 116 ? -18.871 -18.296 15.076 1.00 64.06 116 SER A O 1
ATOM 915 N N . PRO A 1 117 ? -20.368 -19.843 15.669 1.00 68.81 117 PRO A N 1
ATOM 916 C CA . PRO A 1 117 ? -20.348 -19.421 17.065 1.00 68.81 117 PRO A CA 1
ATOM 917 C C . PRO A 1 117 ? -18.972 -19.732 17.684 1.00 68.81 117 PRO A C 1
ATOM 919 O O . PRO A 1 117 ? -18.332 -20.713 17.291 1.00 68.81 117 PRO A O 1
ATOM 922 N N . ASN A 1 118 ? -18.534 -18.911 18.644 1.00 80.81 118 ASN A N 1
ATOM 923 C CA . ASN A 1 118 ? -17.283 -19.027 19.408 1.00 80.81 118 ASN A CA 1
ATOM 924 C C . ASN A 1 118 ? -16.001 -18.651 18.643 1.00 80.81 118 ASN A C 1
ATOM 926 O O . ASN A 1 118 ? -15.137 -19.492 18.377 1.00 80.81 118 ASN A O 1
ATOM 930 N N . ALA A 1 119 ? -15.839 -17.368 18.333 1.00 85.44 119 ALA A N 1
ATOM 931 C CA . ALA A 1 119 ? -14.583 -16.818 17.844 1.00 85.44 119 ALA A CA 1
ATOM 932 C C . ALA A 1 119 ? -13.442 -17.046 18.851 1.00 85.44 119 ALA A C 1
ATOM 934 O O . ALA A 1 119 ? -13.533 -16.719 20.036 1.00 85.44 119 ALA A O 1
ATOM 935 N N . THR A 1 120 ? -12.331 -17.588 18.362 1.00 90.31 120 THR A N 1
ATOM 936 C CA . THR A 1 120 ? -11.112 -17.767 19.157 1.00 90.31 120 THR A CA 1
ATOM 937 C C . THR A 1 120 ? -10.268 -16.486 19.168 1.00 90.31 120 THR A C 1
ATOM 939 O O . THR A 1 120 ? -10.280 -15.736 18.185 1.00 90.31 120 THR A O 1
ATOM 942 N N . PRO A 1 121 ? -9.451 -16.251 20.214 1.00 91.56 121 PRO A N 1
ATOM 943 C CA . PRO A 1 121 ? -8.535 -15.110 20.253 1.00 91.56 121 PRO A CA 1
ATOM 944 C C . PRO A 1 121 ? -7.615 -15.046 19.029 1.00 91.56 121 PRO A C 1
ATOM 946 O O . PRO A 1 121 ? -7.397 -13.982 18.465 1.00 91.56 121 PRO A O 1
ATOM 949 N N . VAL A 1 122 ? -7.116 -16.198 18.573 1.00 92.25 122 VAL A N 1
ATOM 950 C CA . VAL A 1 122 ? -6.219 -16.284 17.412 1.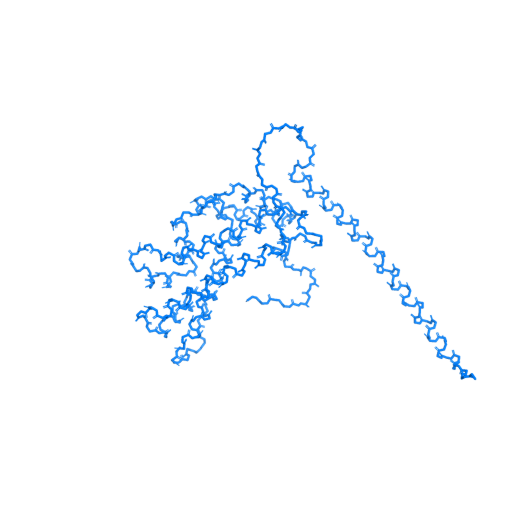00 92.25 122 VAL A CA 1
ATOM 951 C C . VAL A 1 122 ? -6.928 -15.856 16.125 1.00 92.25 122 VAL A C 1
ATOM 953 O O . VAL A 1 122 ? -6.332 -15.160 15.306 1.00 92.25 122 VAL A O 1
ATOM 956 N N . GLN A 1 123 ? -8.199 -16.227 15.937 1.00 91.94 123 GLN A N 1
ATOM 957 C CA . GLN A 1 123 ? -8.987 -15.780 14.782 1.00 91.94 123 GLN A CA 1
ATOM 958 C C . GLN A 1 123 ? -9.175 -14.264 14.791 1.00 91.94 123 GLN A C 1
ATOM 960 O O . GLN A 1 123 ? -8.886 -13.621 13.786 1.00 91.94 123 GLN A O 1
ATOM 965 N N . VAL A 1 124 ? -9.585 -13.688 15.923 1.00 92.56 124 VAL A N 1
ATOM 966 C CA . VAL A 1 124 ? -9.765 -12.233 16.045 1.00 92.56 124 VAL A CA 1
ATOM 967 C C . VAL A 1 124 ? -8.443 -11.497 15.829 1.00 92.56 124 VAL A C 1
ATOM 969 O O . VAL A 1 124 ? -8.404 -10.532 15.076 1.00 92.56 124 VAL A O 1
ATOM 972 N N . GLN A 1 125 ? -7.331 -11.995 16.377 1.00 94.69 125 GLN A N 1
ATOM 973 C CA . GLN A 1 125 ? -6.007 -11.418 16.128 1.00 94.69 125 GLN A CA 1
ATOM 974 C C . GLN A 1 125 ? -5.603 -11.476 14.653 1.00 94.69 125 GLN A C 1
ATOM 976 O O . GLN A 1 125 ? -5.005 -10.526 14.166 1.00 94.69 125 GLN A O 1
ATOM 981 N N . ASN A 1 126 ? -5.876 -12.569 13.932 1.00 93.50 126 ASN A N 1
ATOM 982 C CA . ASN A 1 126 ? -5.620 -12.633 12.486 1.00 93.50 126 ASN A CA 1
ATOM 983 C C . ASN A 1 126 ? -6.452 -11.585 11.732 1.00 93.50 126 ASN A C 1
ATOM 985 O O . ASN A 1 126 ? -5.913 -10.877 10.888 1.00 93.50 126 ASN A O 1
ATOM 989 N N . LEU A 1 127 ? -7.737 -11.459 12.072 1.00 93.00 127 LEU A N 1
ATOM 990 C CA . LEU A 1 127 ? -8.651 -10.509 11.436 1.00 93.00 127 LEU A CA 1
ATOM 991 C C . LEU A 1 127 ? -8.263 -9.053 11.712 1.00 93.00 127 LEU A C 1
ATOM 993 O O . LEU A 1 127 ? -8.240 -8.251 10.789 1.00 93.00 127 LEU A O 1
ATOM 997 N N . LEU A 1 128 ? -7.888 -8.723 12.949 1.00 94.06 128 LEU A N 1
ATOM 998 C CA . LEU A 1 128 ? -7.386 -7.394 13.309 1.00 94.06 128 LEU A CA 1
ATOM 999 C C . LEU A 1 128 ? -6.134 -7.033 12.508 1.00 94.06 128 LEU A C 1
ATOM 1001 O O . LEU A 1 128 ? -6.020 -5.915 12.013 1.00 94.06 128 LEU A O 1
ATOM 1005 N N . ARG A 1 129 ? -5.198 -7.978 12.363 1.00 94.88 129 ARG A N 1
ATOM 1006 C CA . ARG A 1 129 ? -3.987 -7.767 11.559 1.00 94.88 129 ARG A CA 1
ATOM 1007 C C . ARG A 1 129 ? -4.324 -7.546 10.093 1.00 94.88 129 ARG A C 1
ATOM 1009 O O . ARG A 1 129 ? -3.776 -6.628 9.503 1.00 94.88 129 ARG A O 1
ATOM 1016 N N . HIS A 1 130 ? -5.243 -8.338 9.545 1.00 92.38 130 HIS A N 1
ATOM 1017 C CA . HIS A 1 130 ? -5.700 -8.185 8.169 1.00 92.38 130 HIS A CA 1
ATOM 1018 C C . HIS A 1 130 ? -6.365 -6.823 7.933 1.00 92.38 130 HIS A C 1
ATOM 1020 O O . HIS A 1 130 ? -5.925 -6.094 7.055 1.00 92.38 130 HIS A O 1
ATOM 1026 N N . LEU A 1 131 ? -7.329 -6.432 8.773 1.00 92.81 131 LEU A N 1
ATOM 1027 C CA . LEU A 1 131 ? -7.980 -5.119 8.702 1.00 92.81 131 LEU A CA 1
ATOM 1028 C C . LEU A 1 131 ? -6.973 -3.968 8.809 1.00 92.81 131 LEU A C 1
ATOM 1030 O O . LEU A 1 131 ? -7.071 -2.985 8.080 1.00 92.81 131 LEU A O 1
ATOM 1034 N N . MET A 1 132 ? -5.981 -4.088 9.695 1.00 94.00 132 MET A N 1
ATOM 1035 C CA . MET A 1 132 ? -4.939 -3.072 9.838 1.00 94.00 132 MET A CA 1
ATOM 1036 C C . MET A 1 132 ? -4.030 -2.999 8.610 1.00 94.00 132 MET A C 1
ATOM 1038 O O . MET A 1 132 ? -3.693 -1.907 8.161 1.00 94.00 132 MET A O 1
ATOM 1042 N N . SER A 1 133 ? -3.636 -4.147 8.057 1.00 91.62 133 SER A N 1
ATOM 1043 C CA . SER A 1 133 ? -2.878 -4.206 6.808 1.00 91.62 133 SER A CA 1
ATOM 1044 C C . SER A 1 133 ? -3.652 -3.570 5.657 1.00 91.62 133 SER A C 1
ATOM 1046 O O . SER A 1 133 ? -3.079 -2.745 4.955 1.00 91.62 133 SER A O 1
ATOM 1048 N N . ASP A 1 134 ? -4.942 -3.875 5.521 1.00 89.69 134 ASP A N 1
ATOM 1049 C CA . ASP A 1 134 ? -5.822 -3.304 4.496 1.00 89.69 134 ASP A CA 1
ATOM 1050 C C . ASP A 1 134 ? -5.956 -1.780 4.652 1.00 89.69 134 ASP A C 1
ATOM 1052 O O . ASP A 1 134 ? -5.700 -1.021 3.720 1.00 89.69 134 ASP A O 1
ATOM 1056 N N . THR A 1 135 ? -6.191 -1.313 5.884 1.00 90.62 135 THR A N 1
ATOM 1057 C CA . THR A 1 135 ? -6.231 0.120 6.222 1.00 90.62 135 THR A CA 1
ATOM 1058 C C . THR A 1 135 ? -4.928 0.838 5.861 1.00 90.62 135 THR A C 1
ATOM 1060 O O . THR A 1 135 ? -4.949 1.960 5.362 1.00 90.62 135 THR A O 1
ATOM 1063 N N . ILE A 1 136 ? -3.771 0.218 6.114 1.00 90.12 136 ILE A N 1
ATOM 1064 C CA . ILE A 1 136 ? -2.464 0.790 5.765 1.00 90.12 136 ILE A CA 1
ATOM 1065 C C . ILE A 1 136 ? -2.266 0.810 4.248 1.00 90.12 136 ILE A C 1
ATOM 1067 O O . ILE A 1 136 ? -1.775 1.806 3.709 1.00 90.12 136 ILE A O 1
ATOM 1071 N N . CYS A 1 137 ? -2.616 -0.278 3.566 1.00 85.81 137 CYS A N 1
ATOM 1072 C CA . CYS A 1 137 ? -2.494 -0.395 2.121 1.00 85.81 137 CYS A CA 1
ATOM 1073 C C . CYS A 1 137 ? -3.323 0.680 1.424 1.00 85.81 137 CYS A C 1
ATOM 1075 O O . CYS A 1 137 ? -2.757 1.505 0.709 1.00 85.81 137 CYS A O 1
ATOM 1077 N N . GLU A 1 138 ? -4.620 0.742 1.704 1.00 84.25 138 GLU A N 1
ATOM 1078 C CA . GLU A 1 138 ? -5.526 1.676 1.043 1.00 84.25 138 GLU A CA 1
ATOM 1079 C C . GLU A 1 138 ? -5.330 3.110 1.547 1.00 84.25 138 GLU A C 1
ATOM 1081 O O . GLU A 1 138 ? -5.109 4.028 0.753 1.00 84.25 138 GLU A O 1
ATOM 1086 N N . GLY A 1 139 ? -5.292 3.304 2.865 1.00 81.88 139 GLY A N 1
ATOM 1087 C CA . GLY A 1 139 ? -5.292 4.628 3.483 1.00 81.88 139 GLY A CA 1
ATOM 1088 C C . GLY A 1 139 ? -3.947 5.359 3.489 1.00 81.88 139 GLY A C 1
ATOM 1089 O O . GLY A 1 139 ? -3.924 6.584 3.614 1.00 81.88 139 GLY A O 1
ATOM 1090 N N . LEU A 1 140 ? -2.812 4.655 3.361 1.00 84.12 140 LEU A N 1
ATOM 1091 C CA . LEU A 1 140 ? -1.475 5.270 3.475 1.00 84.12 140 LEU A CA 1
ATOM 1092 C C . LEU A 1 140 ? -0.520 4.930 2.329 1.00 84.12 140 LEU A C 1
ATOM 1094 O O . LEU A 1 140 ? 0.240 5.800 1.891 1.00 84.12 140 LEU A O 1
ATOM 1098 N N . VAL A 1 141 ? -0.478 3.676 1.877 1.00 82.12 141 VAL A N 1
ATOM 1099 C CA . VAL A 1 141 ? 0.461 3.259 0.823 1.00 82.12 141 VAL A CA 1
ATOM 1100 C C . VAL A 1 141 ? -0.072 3.645 -0.552 1.00 82.12 141 VAL A C 1
ATOM 1102 O O . VAL A 1 141 ? 0.673 4.216 -1.349 1.00 82.12 141 VAL A O 1
ATOM 1105 N N . ASN A 1 142 ? -1.346 3.380 -0.826 1.00 77.75 142 ASN A N 1
ATOM 1106 C CA . ASN A 1 142 ? -1.966 3.638 -2.122 1.00 77.75 142 ASN A CA 1
ATOM 1107 C C . ASN A 1 142 ? -2.415 5.103 -2.247 1.00 77.75 142 ASN A C 1
ATOM 1109 O O . ASN A 1 142 ? -2.165 5.725 -3.288 1.00 77.75 142 ASN A O 1
ATOM 1113 N N . CYS A 1 143 ? -2.926 5.703 -1.168 1.00 74.50 143 CYS A N 1
ATOM 1114 C CA . CYS A 1 143 ? -3.283 7.124 -1.113 1.00 74.50 143 CYS A CA 1
ATOM 1115 C C . CYS A 1 143 ? -2.076 8.078 -1.087 1.00 74.50 143 CYS A C 1
ATOM 1117 O O . CYS A 1 143 ? -1.126 7.897 -0.325 1.00 74.50 143 CYS A O 1
ATOM 1119 N N . LEU A 1 144 ? -2.147 9.166 -1.867 1.00 71.44 144 LEU A N 1
ATOM 1120 C CA . LEU A 1 144 ? -1.161 10.255 -1.842 1.00 71.44 144 LEU A CA 1
ATOM 1121 C C . LEU A 1 144 ? -1.386 11.192 -0.652 1.00 71.44 144 LEU A C 1
ATOM 1123 O O . LEU A 1 144 ? -1.899 12.302 -0.804 1.00 71.44 144 LEU A O 1
ATOM 1127 N N . VAL A 1 145 ? -0.971 10.768 0.540 1.00 76.00 145 VAL A N 1
ATOM 1128 C CA . VAL A 1 145 ? -1.009 11.614 1.743 1.00 76.00 145 VAL A CA 1
ATOM 1129 C C . VAL A 1 145 ? 0.144 12.623 1.705 1.00 76.00 145 VAL A C 1
ATOM 1131 O O . VAL A 1 145 ? 1.214 12.402 2.260 1.00 76.00 145 VAL A O 1
ATOM 1134 N N . VAL A 1 146 ? -0.059 13.724 0.981 1.00 75.12 146 VAL A N 1
ATOM 1135 C CA . VAL A 1 146 ? 0.982 14.731 0.692 1.00 75.12 146 VAL A CA 1
ATOM 1136 C C . VAL A 1 146 ? 0.783 15.994 1.519 1.00 75.12 146 VAL A C 1
ATOM 1138 O O . VAL A 1 146 ? 1.745 16.669 1.879 1.00 75.12 146 VAL A O 1
ATOM 1141 N N . THR A 1 147 ? -0.467 16.317 1.833 1.00 79.81 147 THR A N 1
ATOM 1142 C CA . THR A 1 147 ? -0.870 17.532 2.542 1.00 79.81 147 THR A CA 1
ATOM 1143 C C . THR A 1 147 ? -1.691 17.186 3.782 1.00 79.81 147 THR A C 1
ATOM 1145 O O . THR A 1 147 ? -2.178 16.064 3.926 1.00 79.81 147 THR A O 1
ATOM 1148 N N . SER A 1 148 ? -1.907 18.165 4.661 1.00 77.62 148 SER A N 1
ATOM 1149 C CA . SER A 1 148 ? -2.822 18.027 5.800 1.00 77.62 148 SER A CA 1
ATOM 1150 C C . SER A 1 148 ? -4.309 18.069 5.418 1.00 77.62 148 SER A C 1
ATOM 1152 O O . SER A 1 148 ? -5.164 17.901 6.284 1.00 77.62 148 SER A O 1
ATOM 1154 N N . SER A 1 149 ? -4.640 18.294 4.140 1.00 82.69 149 SER A N 1
ATOM 1155 C CA . SER A 1 149 ? -6.017 18.345 3.647 1.00 82.69 149 SER A CA 1
ATOM 1156 C C . SER A 1 149 ? -6.386 17.049 2.933 1.00 82.69 149 SER A C 1
ATOM 1158 O O . SER A 1 149 ? -5.814 16.723 1.891 1.00 82.69 149 SER A O 1
ATOM 1160 N N . ASN A 1 150 ? -7.384 16.334 3.465 1.00 78.62 150 ASN A N 1
ATOM 1161 C CA . ASN A 1 150 ? -7.855 15.087 2.860 1.00 78.62 150 ASN A CA 1
ATOM 1162 C C . ASN A 1 150 ? -8.394 15.314 1.439 1.00 78.62 150 ASN A C 1
ATOM 1164 O O . ASN A 1 150 ? -8.031 14.597 0.515 1.00 78.62 150 ASN A O 1
ATOM 1168 N N . GLU A 1 151 ? -9.173 16.380 1.237 1.00 82.69 151 GLU A N 1
ATOM 1169 C CA . GLU A 1 151 ? -9.707 16.727 -0.086 1.00 82.69 151 GLU A CA 1
ATOM 1170 C C . GLU A 1 151 ? -8.580 16.974 -1.096 1.00 82.69 151 GLU A C 1
ATOM 1172 O O . GLU A 1 151 ? -8.621 16.468 -2.214 1.00 82.69 151 GLU A O 1
ATOM 1177 N N . ALA A 1 152 ? -7.526 17.696 -0.700 1.00 85.00 152 ALA A N 1
ATOM 1178 C CA . ALA A 1 152 ? -6.387 17.923 -1.585 1.00 85.00 152 ALA A CA 1
ATOM 1179 C C . ALA A 1 152 ? -5.664 16.610 -1.932 1.00 85.00 152 ALA A C 1
ATOM 1181 O O . ALA A 1 152 ? -5.312 16.398 -3.091 1.00 85.00 152 ALA A O 1
ATOM 1182 N N . ASN A 1 153 ? -5.493 15.709 -0.961 1.00 83.00 153 ASN A N 1
ATOM 1183 C CA . ASN A 1 153 ? -4.874 14.396 -1.173 1.00 83.00 153 ASN A CA 1
ATOM 1184 C C . ASN A 1 153 ? -5.711 13.501 -2.108 1.00 83.00 153 ASN A C 1
ATOM 1186 O O . ASN A 1 153 ? -5.154 12.835 -2.985 1.00 83.00 153 ASN A O 1
ATOM 1190 N N . ILE A 1 154 ? -7.044 13.545 -2.000 1.00 82.25 154 ILE A N 1
ATOM 1191 C CA . ILE A 1 154 ? -7.965 12.858 -2.920 1.00 82.25 154 ILE A CA 1
ATOM 1192 C C . ILE A 1 154 ? -7.793 13.394 -4.347 1.00 82.25 154 ILE A C 1
ATOM 1194 O O . ILE A 1 154 ? -7.646 12.618 -5.293 1.00 82.25 154 ILE A O 1
ATOM 1198 N N . GLN A 1 155 ? -7.763 14.718 -4.526 1.00 85.12 155 GLN A N 1
ATOM 1199 C CA . GLN A 1 155 ? -7.589 15.314 -5.855 1.00 85.12 155 GLN A CA 1
ATOM 1200 C C . GLN A 1 155 ? -6.207 15.008 -6.449 1.00 85.12 155 GLN A C 1
ATOM 1202 O O . GLN A 1 155 ? -6.110 14.695 -7.635 1.00 85.12 155 GLN A O 1
ATOM 1207 N N . LEU A 1 156 ? -5.142 15.031 -5.639 1.00 85.88 156 LEU A N 1
ATOM 1208 C CA . LEU A 1 156 ? -3.801 14.625 -6.072 1.00 85.88 156 LEU A CA 1
ATOM 1209 C C . LEU A 1 156 ? -3.773 13.160 -6.518 1.00 85.88 156 LEU A C 1
ATOM 1211 O O . LEU A 1 156 ? -3.165 12.850 -7.542 1.00 85.88 156 LEU A O 1
ATOM 1215 N N . THR A 1 157 ? -4.468 12.275 -5.799 1.00 82.56 157 THR A N 1
ATOM 1216 C CA . THR A 1 157 ? -4.595 10.854 -6.165 1.00 82.56 157 THR A CA 1
ATOM 1217 C C . THR A 1 157 ? -5.295 10.693 -7.517 1.00 82.56 157 THR A C 1
ATOM 1219 O O . THR A 1 157 ? -4.771 10.012 -8.396 1.00 82.56 157 THR A O 1
ATOM 1222 N N . ARG A 1 158 ? -6.389 11.423 -7.767 1.00 85.38 158 ARG A N 1
ATOM 1223 C CA . ARG A 1 158 ? -7.072 11.422 -9.078 1.00 85.38 158 ARG A CA 1
ATOM 1224 C C . ARG A 1 158 ? -6.201 11.966 -10.211 1.00 85.38 158 ARG A C 1
ATOM 1226 O O . ARG A 1 158 ? -6.213 11.435 -11.321 1.00 85.38 158 ARG A O 1
ATOM 1233 N N . ILE A 1 159 ? -5.437 13.031 -9.954 1.00 87.12 159 ILE A N 1
ATOM 1234 C CA . ILE A 1 159 ? -4.487 13.578 -10.936 1.00 87.12 159 ILE A CA 1
ATOM 1235 C C . ILE A 1 159 ? -3.434 12.523 -11.280 1.00 87.12 159 ILE A C 1
ATOM 1237 O O . ILE A 1 159 ? -3.157 12.306 -12.459 1.00 87.12 159 ILE A O 1
ATOM 1241 N N . HIS A 1 160 ? -2.885 11.839 -10.275 1.00 85.62 160 HIS A N 1
ATOM 1242 C CA . HIS A 1 160 ? -1.927 10.758 -10.481 1.00 85.62 160 HIS A CA 1
ATOM 1243 C C . HIS A 1 160 ? -2.492 9.639 -11.350 1.00 85.62 160 HIS A C 1
ATOM 1245 O O . HIS A 1 160 ? -1.840 9.250 -12.314 1.00 85.62 160 HIS A O 1
ATOM 1251 N N . GLU A 1 161 ? -3.695 9.149 -11.052 1.00 83.44 161 GLU A N 1
ATOM 1252 C CA . GLU A 1 161 ? -4.367 8.112 -11.846 1.00 83.44 161 GLU A CA 1
ATOM 1253 C C . GLU A 1 161 ? -4.516 8.528 -13.314 1.00 83.44 161 GLU A C 1
ATOM 1255 O O . GLU A 1 161 ? -4.224 7.750 -14.225 1.00 83.44 161 GLU A O 1
ATOM 1260 N N . HIS A 1 162 ? -4.896 9.785 -13.561 1.00 85.69 162 HIS A N 1
ATOM 1261 C CA . HIS A 1 162 ? -5.034 10.317 -14.916 1.00 85.69 162 HIS A CA 1
ATOM 1262 C C . HIS A 1 162 ? -3.696 10.429 -15.657 1.00 85.69 162 HIS A C 1
ATOM 1264 O O . HIS A 1 162 ? -3.631 10.171 -16.861 1.00 85.69 162 HIS A O 1
ATOM 1270 N N . ILE A 1 163 ? -2.617 10.804 -14.960 1.00 83.19 163 ILE A N 1
ATOM 1271 C CA . ILE A 1 163 ? -1.262 10.801 -15.532 1.00 83.19 163 ILE A CA 1
ATOM 1272 C C . ILE A 1 163 ? -0.825 9.358 -15.801 1.00 83.19 163 ILE A C 1
ATOM 1274 O O . ILE A 1 163 ? -0.307 9.078 -16.879 1.00 83.19 163 ILE A O 1
ATOM 1278 N N . PHE A 1 164 ? -1.086 8.436 -14.873 1.00 82.50 164 PHE A N 1
ATOM 1279 C CA . PHE A 1 164 ? -0.692 7.031 -14.968 1.00 82.50 164 PHE A CA 1
ATOM 1280 C C . PHE A 1 164 ? -1.343 6.336 -16.162 1.00 82.50 164 PHE A C 1
ATOM 1282 O O . PHE A 1 164 ? -0.664 5.631 -16.904 1.00 82.50 164 PHE A O 1
ATOM 1289 N N . ALA A 1 165 ? -2.627 6.606 -16.409 1.00 81.06 165 ALA A N 1
ATOM 1290 C CA . ALA A 1 165 ? -3.344 6.098 -17.576 1.00 81.06 165 ALA A CA 1
ATOM 1291 C C . ALA A 1 165 ? -2.742 6.565 -18.917 1.00 81.06 165 ALA A C 1
ATOM 1293 O O . ALA A 1 165 ? -2.964 5.929 -19.946 1.00 81.06 165 ALA A O 1
ATOM 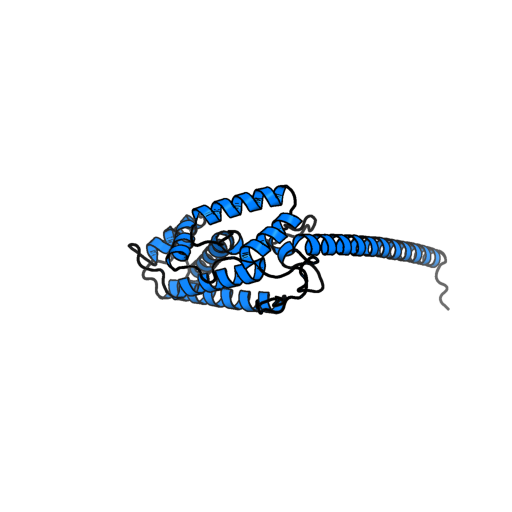1294 N N . ARG A 1 166 ? -1.999 7.680 -18.926 1.00 83.12 166 ARG A N 1
ATOM 1295 C CA . ARG A 1 166 ? -1.345 8.228 -20.124 1.00 83.12 166 ARG A CA 1
ATOM 1296 C C . ARG A 1 166 ? 0.102 7.773 -20.256 1.00 83.12 166 ARG A C 1
ATOM 1298 O O . ARG A 1 166 ? 0.521 7.398 -21.346 1.00 83.12 166 ARG A O 1
ATOM 1305 N N . ASP A 1 167 ? 0.862 7.857 -19.171 1.00 77.56 167 ASP A N 1
ATOM 1306 C CA . ASP A 1 167 ? 2.267 7.475 -19.113 1.00 77.56 167 ASP A CA 1
ATOM 1307 C C . ASP A 1 167 ? 2.647 7.112 -17.670 1.00 77.56 167 ASP A C 1
ATOM 1309 O O . ASP A 1 167 ? 2.814 7.974 -16.799 1.00 77.56 167 ASP A O 1
ATOM 1313 N N . SER A 1 168 ? 2.805 5.812 -17.424 1.00 76.62 168 SER A N 1
ATOM 1314 C CA . SER A 1 168 ? 3.148 5.278 -16.108 1.00 76.62 168 SER A CA 1
ATOM 1315 C C . SER A 1 168 ? 4.534 5.721 -15.631 1.00 76.62 168 SER A C 1
ATOM 1317 O O . SER A 1 168 ? 4.733 5.894 -14.429 1.00 76.62 168 SER A O 1
ATOM 1319 N N . THR A 1 169 ? 5.482 5.981 -16.537 1.00 74.25 169 THR A N 1
ATOM 1320 C CA . THR A 1 169 ? 6.812 6.496 -16.184 1.00 74.25 169 THR A CA 1
ATOM 1321 C C . THR A 1 169 ? 6.731 7.932 -15.676 1.00 74.25 169 THR A C 1
ATOM 1323 O O . THR A 1 169 ? 7.330 8.249 -14.648 1.00 74.25 169 THR A O 1
ATOM 1326 N N . VAL A 1 170 ? 5.959 8.795 -16.342 1.00 76.94 170 VAL A N 1
ATOM 1327 C CA . VAL A 1 170 ? 5.747 10.182 -15.891 1.00 76.94 170 VAL A CA 1
ATOM 1328 C C . VAL A 1 170 ? 4.993 10.215 -14.563 1.00 76.94 170 VAL A C 1
ATOM 1330 O O . VAL A 1 170 ? 5.395 10.945 -13.659 1.00 76.94 170 VAL A O 1
ATOM 1333 N N . ALA A 1 171 ? 3.949 9.396 -14.408 1.00 79.75 171 ALA A N 1
ATOM 1334 C CA . ALA A 1 171 ? 3.208 9.293 -13.150 1.00 79.75 171 ALA A CA 1
ATOM 1335 C C . ALA A 1 171 ? 4.103 8.851 -11.988 1.00 79.75 171 ALA A C 1
ATOM 1337 O O . ALA A 1 171 ? 4.038 9.434 -10.907 1.00 79.75 171 ALA A O 1
ATOM 1338 N N . SER A 1 172 ? 4.993 7.888 -12.240 1.00 75.44 172 SER A N 1
ATOM 1339 C CA . SER A 1 172 ? 5.957 7.395 -11.253 1.00 75.44 172 SER A CA 1
ATOM 1340 C C . SER A 1 172 ? 6.905 8.496 -10.773 1.00 75.44 172 SER A C 1
ATOM 1342 O O . SER A 1 172 ? 7.080 8.693 -9.570 1.00 75.44 172 SER A O 1
ATOM 1344 N N . VAL A 1 173 ? 7.479 9.263 -11.707 1.00 75.88 173 VAL A N 1
ATOM 1345 C CA . VAL A 1 173 ? 8.363 10.392 -11.374 1.00 75.88 173 VAL A CA 1
ATOM 1346 C C . VAL A 1 173 ? 7.602 11.480 -10.619 1.00 75.88 173 VAL A C 1
ATOM 1348 O O . VAL A 1 173 ? 8.084 11.970 -9.598 1.00 75.88 173 VAL A O 1
ATOM 1351 N N . TRP A 1 174 ? 6.396 11.821 -11.075 1.00 82.31 174 TRP A N 1
ATOM 1352 C CA . TRP A 1 174 ? 5.555 12.818 -10.422 1.00 82.31 174 TRP A CA 1
ATOM 1353 C C . TRP A 1 174 ? 5.186 12.400 -8.994 1.00 82.31 174 TRP A C 1
ATOM 1355 O O . TRP A 1 174 ? 5.331 13.199 -8.069 1.00 82.31 174 TRP A O 1
ATOM 1365 N N . ARG A 1 175 ? 4.778 11.141 -8.778 1.00 79.88 175 ARG A N 1
ATOM 1366 C CA . ARG A 1 175 ? 4.462 10.595 -7.447 1.00 79.88 175 ARG A CA 1
ATOM 1367 C C . ARG A 1 175 ? 5.664 10.700 -6.519 1.00 79.88 175 ARG A C 1
ATOM 1369 O O . ARG A 1 175 ? 5.530 11.216 -5.412 1.00 79.88 175 ARG A O 1
ATOM 1376 N N . ARG A 1 176 ? 6.847 10.306 -6.989 1.00 76.75 176 ARG A N 1
ATOM 1377 C CA . ARG A 1 176 ? 8.099 10.412 -6.230 1.00 76.75 176 ARG A CA 1
ATOM 1378 C C . ARG A 1 176 ? 8.449 11.851 -5.853 1.00 76.75 176 ARG A C 1
ATOM 1380 O O . ARG A 1 176 ? 8.733 12.130 -4.689 1.00 76.75 176 ARG A O 1
ATOM 1387 N N . GLN A 1 177 ? 8.385 12.777 -6.808 1.00 76.56 177 GLN A N 1
ATOM 1388 C CA . GLN A 1 177 ? 8.609 14.203 -6.544 1.00 76.56 177 GLN A CA 1
ATOM 1389 C C . GLN A 1 177 ? 7.580 14.755 -5.549 1.00 76.56 177 GLN A C 1
ATOM 1391 O O . GLN A 1 177 ? 7.936 15.479 -4.621 1.00 76.56 177 GLN A O 1
ATOM 1396 N N . THR A 1 178 ? 6.321 14.349 -5.677 1.00 78.00 178 THR A N 1
ATOM 1397 C CA . THR A 1 178 ? 5.242 14.787 -4.788 1.00 78.00 178 THR A CA 1
ATOM 1398 C C . THR A 1 178 ? 5.440 14.268 -3.357 1.00 78.00 178 THR A C 1
ATOM 1400 O O . THR A 1 178 ? 5.335 15.047 -2.414 1.00 78.00 178 THR A O 1
ATOM 1403 N N . TYR A 1 179 ? 5.831 13.000 -3.166 1.00 74.75 179 TYR A N 1
ATOM 1404 C CA . TYR A 1 179 ? 6.165 12.468 -1.835 1.00 74.75 179 TYR A CA 1
ATOM 1405 C C . TYR A 1 179 ? 7.421 13.091 -1.226 1.00 74.75 179 TYR A C 1
ATOM 1407 O O . TYR A 1 179 ? 7.514 13.213 -0.005 1.00 74.75 179 TYR A O 1
ATOM 1415 N N . SER A 1 180 ? 8.384 13.522 -2.046 1.00 68.44 180 SER A N 1
ATOM 1416 C CA . SER A 1 180 ? 9.551 14.252 -1.539 1.00 68.44 180 SER A CA 1
ATOM 1417 C C . SER A 1 180 ? 9.180 15.614 -0.932 1.00 68.44 180 SER A C 1
ATOM 1419 O O . SER A 1 180 ? 9.907 16.119 -0.078 1.00 68.44 180 SER A O 1
ATOM 1421 N N . ALA A 1 181 ? 8.027 16.165 -1.325 1.00 68.19 181 ALA A N 1
ATOM 1422 C CA . ALA A 1 181 ? 7.445 17.397 -0.799 1.00 68.19 181 ALA A CA 1
ATOM 1423 C C . ALA A 1 181 ? 6.296 17.158 0.206 1.00 68.19 181 ALA A C 1
ATOM 1425 O O . ALA A 1 181 ? 5.647 18.119 0.619 1.00 68.19 181 ALA A O 1
ATOM 1426 N N . ALA A 1 182 ? 6.025 15.903 0.588 1.00 72.56 182 ALA A N 1
ATOM 1427 C CA . ALA A 1 182 ? 4.946 15.562 1.512 1.00 72.56 182 ALA A CA 1
ATOM 1428 C C . ALA A 1 182 ? 5.228 16.037 2.946 1.00 72.56 182 ALA A C 1
ATOM 1430 O O . ALA A 1 182 ? 6.383 16.218 3.344 1.00 72.56 182 ALA A O 1
ATOM 1431 N N . VAL A 1 183 ? 4.160 16.184 3.740 1.00 70.75 183 VAL A N 1
ATOM 1432 C CA . VAL A 1 183 ? 4.251 16.530 5.169 1.00 70.75 183 VAL A CA 1
ATOM 1433 C C . VAL A 1 183 ? 5.223 15.589 5.893 1.00 70.75 183 VAL A C 1
ATOM 1435 O O . VAL A 1 183 ? 5.228 14.378 5.666 1.00 70.75 183 VAL A O 1
ATOM 1438 N N . GLU A 1 184 ? 6.063 16.120 6.783 1.00 69.44 184 GLU A N 1
ATOM 1439 C CA . GLU A 1 184 ? 7.048 15.300 7.502 1.00 69.44 184 GLU A CA 1
ATOM 1440 C C . GLU A 1 184 ? 6.400 14.304 8.469 1.00 69.44 184 GLU A C 1
ATOM 1442 O O . GLU A 1 184 ? 6.903 13.191 8.628 1.00 69.44 184 GLU A O 1
ATOM 1447 N N . THR A 1 185 ? 5.268 14.678 9.063 1.00 70.06 185 THR A N 1
ATOM 1448 C CA . THR A 1 185 ? 4.499 13.865 10.004 1.00 70.06 185 THR A CA 1
ATOM 1449 C C . THR A 1 185 ? 3.005 14.023 9.735 1.00 70.06 185 THR A C 1
ATOM 1451 O O . THR A 1 185 ? 2.528 15.115 9.429 1.00 70.06 185 THR A O 1
ATOM 1454 N N . CYS A 1 186 ? 2.245 12.935 9.850 1.00 74.75 186 CYS A N 1
ATOM 1455 C CA . CYS A 1 186 ? 0.788 13.028 9.839 1.00 74.75 186 CYS A CA 1
ATOM 1456 C C . CYS A 1 186 ? 0.293 13.451 11.220 1.00 74.75 186 CYS A C 1
ATOM 1458 O O . CYS A 1 186 ? 0.758 12.934 12.239 1.00 74.75 186 CYS A O 1
ATOM 1460 N N . THR A 1 187 ? -0.662 14.376 11.259 1.00 82.75 187 THR A N 1
ATOM 1461 C CA . THR A 1 187 ? -1.251 14.799 12.530 1.00 82.75 187 THR A CA 1
ATOM 1462 C C . THR A 1 187 ? -2.169 13.703 13.093 1.00 82.75 187 THR A C 1
ATOM 1464 O O . THR A 1 187 ? -2.665 12.860 12.333 1.00 82.75 187 THR A O 1
ATOM 1467 N N . PRO A 1 188 ? -2.430 13.688 14.413 1.00 82.31 188 PRO A N 1
ATOM 1468 C CA . PRO A 1 188 ? -3.368 12.743 15.013 1.00 82.31 188 PRO A CA 1
ATOM 1469 C C . PRO A 1 188 ? -4.759 12.766 14.379 1.00 82.31 188 PRO A C 1
ATOM 1471 O O . PRO A 1 188 ? -5.399 11.724 14.249 1.00 82.31 188 PRO A O 1
ATOM 1474 N N . GLU A 1 189 ? -5.206 13.937 13.938 1.00 82.19 189 GLU A N 1
ATOM 1475 C CA . GLU A 1 189 ? -6.485 14.129 13.263 1.00 82.19 189 GLU A CA 1
ATOM 1476 C C . GLU A 1 189 ? -6.490 13.433 11.899 1.00 82.19 189 GLU A C 1
ATOM 1478 O O . GLU A 1 189 ? -7.419 12.684 11.609 1.00 82.19 189 GLU A O 1
ATOM 1483 N N . MET A 1 190 ? -5.433 13.601 11.091 1.00 81.62 190 MET A N 1
ATOM 1484 C CA . MET A 1 190 ? -5.299 12.918 9.795 1.00 81.62 190 MET A CA 1
ATOM 1485 C C . MET A 1 190 ? -5.336 11.398 9.959 1.00 81.62 190 MET A C 1
ATOM 1487 O O . MET A 1 190 ? -6.060 10.706 9.252 1.00 81.62 190 MET A O 1
ATOM 1491 N N . MET A 1 191 ? -4.590 10.883 10.934 1.00 85.62 191 MET A N 1
ATOM 1492 C CA . MET A 1 191 ? -4.542 9.452 11.222 1.00 85.62 191 MET A CA 1
ATOM 1493 C C . MET A 1 191 ? -5.878 8.913 11.734 1.00 85.62 191 MET A C 1
ATOM 1495 O O . MET A 1 191 ? -6.295 7.822 11.354 1.00 85.62 191 MET A O 1
ATOM 1499 N N . SER A 1 192 ? -6.585 9.696 12.550 1.00 85.31 192 SER A N 1
ATOM 1500 C CA . SER A 1 192 ? -7.933 9.348 13.004 1.00 85.31 192 SER A CA 1
ATOM 1501 C C . SER A 1 192 ? -8.924 9.308 11.841 1.00 85.31 192 SER A C 1
ATOM 1503 O O . SER A 1 192 ? -9.774 8.424 11.804 1.00 85.31 192 SER A O 1
ATOM 1505 N N . HIS A 1 193 ? -8.799 10.219 10.871 1.00 85.06 193 HIS A N 1
ATOM 1506 C CA . HIS A 1 193 ? -9.610 10.198 9.655 1.00 85.06 193 HIS A CA 1
ATOM 1507 C C . HIS A 1 193 ? -9.371 8.940 8.820 1.00 85.06 193 HIS A C 1
ATOM 1509 O O . HIS A 1 193 ? -10.345 8.282 8.471 1.00 85.06 193 HIS A O 1
ATOM 1515 N N . VAL A 1 194 ? -8.109 8.564 8.578 1.00 87.38 194 VAL A N 1
ATOM 1516 C CA . VAL A 1 194 ? -7.765 7.324 7.854 1.00 87.38 194 VAL A CA 1
ATOM 1517 C C . VAL A 1 194 ? -8.400 6.105 8.528 1.00 87.38 194 VAL A C 1
ATOM 1519 O O . VAL A 1 194 ? -9.028 5.276 7.877 1.00 87.38 194 VAL A O 1
ATOM 1522 N N . LEU A 1 195 ? -8.301 6.012 9.854 1.00 88.75 195 LEU A N 1
ATOM 1523 C CA . LEU A 1 195 ? -8.905 4.908 10.598 1.00 88.75 195 LEU A CA 1
ATOM 1524 C C . LEU A 1 195 ? -10.438 4.899 10.531 1.00 88.75 195 LEU A C 1
ATOM 1526 O O . LEU A 1 195 ? -11.034 3.833 10.447 1.00 88.75 195 LEU A O 1
ATOM 1530 N N . LEU A 1 196 ? -11.085 6.064 10.594 1.00 88.56 196 LEU A N 1
ATOM 1531 C CA . LEU A 1 196 ? -12.544 6.168 10.503 1.00 88.56 196 LEU A CA 1
ATOM 1532 C C . LEU A 1 196 ? -13.069 5.841 9.104 1.00 88.56 196 LEU A C 1
ATOM 1534 O O . LEU A 1 196 ? -14.201 5.386 8.980 1.00 88.56 196 LEU A O 1
ATOM 1538 N N . GLU A 1 197 ? -12.271 6.085 8.069 1.00 87.81 197 GLU A N 1
ATOM 1539 C CA . GLU A 1 197 ? -12.629 5.773 6.688 1.00 87.81 197 GLU A CA 1
ATOM 1540 C C . GLU A 1 197 ? -12.574 4.265 6.412 1.00 87.81 197 GLU A C 1
ATOM 1542 O O . GLU A 1 197 ? -13.494 3.729 5.798 1.00 87.81 197 GLU A O 1
ATOM 1547 N N . HIS A 1 198 ? -11.548 3.572 6.919 1.00 88.88 198 HIS A N 1
ATOM 1548 C CA . HIS A 1 198 ? -11.303 2.156 6.607 1.00 88.88 198 HIS A CA 1
ATOM 1549 C C . HIS A 1 198 ? -11.722 1.161 7.703 1.00 88.88 198 HIS A C 1
ATOM 1551 O O . HIS A 1 198 ? -11.925 -0.014 7.417 1.00 88.88 198 HIS A O 1
ATOM 1557 N N . ALA A 1 199 ? -11.854 1.600 8.956 1.00 90.56 199 ALA A N 1
ATOM 1558 C CA . ALA A 1 199 ? -12.204 0.747 10.096 1.00 90.56 199 ALA A CA 1
ATOM 1559 C C . ALA A 1 199 ? -13.199 1.419 11.077 1.00 90.56 199 ALA A C 1
ATOM 1561 O O . ALA A 1 199 ? -12.943 1.476 12.289 1.00 90.56 199 ALA A O 1
ATOM 1562 N N . PRO A 1 200 ? -14.330 1.979 10.598 1.00 90.19 200 PRO A N 1
ATOM 1563 C CA . PRO A 1 200 ? -15.235 2.780 11.425 1.00 90.19 200 PRO A CA 1
ATOM 1564 C C . PRO A 1 200 ? -15.820 2.021 12.626 1.00 90.19 200 PRO A C 1
ATOM 1566 O O . PRO A 1 200 ? -15.921 2.584 13.722 1.00 90.19 200 PRO A O 1
ATOM 1569 N N . GLY A 1 201 ? -16.205 0.756 12.453 1.00 87.69 201 GLY A N 1
ATOM 1570 C CA . GLY A 1 201 ? -16.794 -0.084 13.491 1.00 87.69 201 GLY A CA 1
ATOM 1571 C C . GLY A 1 201 ? -15.803 -0.415 14.601 1.00 87.69 201 GLY A C 1
ATOM 1572 O O . GLY A 1 201 ? -16.119 -0.274 15.789 1.00 87.69 201 GLY A O 1
ATOM 1573 N N . LEU A 1 202 ? -14.576 -0.785 14.230 1.00 86.00 202 LEU A N 1
ATOM 1574 C CA . LEU A 1 202 ? -13.505 -1.051 15.182 1.00 86.00 202 LEU A CA 1
ATOM 1575 C C . LEU A 1 202 ? -13.140 0.207 15.980 1.00 86.00 202 LEU A C 1
ATOM 1577 O O . LEU A 1 202 ? -13.016 0.149 17.207 1.00 86.00 202 LEU A O 1
ATOM 1581 N N . ILE A 1 203 ? -13.015 1.358 15.315 1.00 87.69 203 ILE A N 1
ATOM 1582 C CA . ILE A 1 203 ? -12.689 2.627 15.980 1.00 87.69 203 ILE A CA 1
ATOM 1583 C C . ILE A 1 203 ? -13.801 3.078 16.915 1.00 87.69 203 ILE A C 1
ATOM 1585 O O . ILE A 1 203 ? -13.512 3.481 18.044 1.00 87.69 203 ILE A O 1
ATOM 1589 N N . GLY A 1 204 ? -15.062 2.934 16.505 1.00 85.25 204 GLY A N 1
ATOM 1590 C CA . GLY A 1 204 ? -16.208 3.208 17.369 1.00 85.25 204 GLY A CA 1
ATOM 1591 C C . GLY A 1 204 ? -16.181 2.399 18.671 1.00 85.25 204 GLY A C 1
ATOM 1592 O O . GLY A 1 204 ? -16.618 2.894 19.711 1.00 85.25 204 GLY A O 1
ATOM 1593 N N . SER A 1 205 ? -15.615 1.188 18.639 1.00 84.75 205 SER A N 1
ATOM 1594 C CA . SER A 1 205 ? -15.450 0.341 19.821 1.00 84.75 205 SER A CA 1
ATOM 1595 C C . SER A 1 205 ? -14.214 0.672 20.661 1.00 84.75 205 SER A C 1
ATOM 1597 O O . SER A 1 205 ? -14.292 0.621 21.888 1.00 84.75 205 SER A O 1
ATOM 1599 N N . ILE A 1 206 ? -13.059 0.916 20.037 1.00 81.69 206 ILE A N 1
ATOM 1600 C CA . ILE A 1 206 ? -11.783 1.095 20.753 1.00 81.69 206 ILE A CA 1
ATOM 1601 C C . ILE A 1 206 ? -11.657 2.520 21.312 1.00 81.69 206 ILE A C 1
ATOM 1603 O O . ILE A 1 206 ? -11.071 2.721 22.376 1.00 81.69 206 ILE A O 1
ATOM 1607 N N . ALA A 1 207 ? -12.241 3.508 20.633 1.00 79.19 207 ALA A N 1
ATOM 1608 C CA . ALA A 1 207 ? -12.191 4.918 21.004 1.00 79.19 207 ALA A CA 1
ATOM 1609 C C . ALA A 1 207 ? -13.605 5.544 21.057 1.00 79.19 207 ALA A C 1
ATOM 1611 O O . ALA A 1 207 ? -13.923 6.466 20.298 1.00 79.19 207 ALA A O 1
ATOM 1612 N N . PRO A 1 208 ? -14.485 5.077 21.965 1.00 75.69 208 PRO A N 1
ATOM 1613 C CA . PRO A 1 208 ? -15.878 5.508 21.993 1.00 75.69 208 PRO A CA 1
ATOM 1614 C C . PRO A 1 208 ? -16.006 7.001 22.325 1.00 75.69 208 PRO A C 1
ATOM 1616 O O . PRO A 1 208 ? -15.374 7.501 23.261 1.00 75.69 208 PRO A O 1
ATOM 1619 N N . GLY A 1 209 ? -16.876 7.699 21.588 1.00 65.75 209 GLY A N 1
ATOM 1620 C CA . GLY A 1 209 ? -17.218 9.105 21.833 1.00 65.75 209 GLY A CA 1
ATOM 1621 C C . GLY A 1 209 ? -16.197 10.124 21.317 1.00 65.75 209 GLY A C 1
ATOM 1622 O O . GLY A 1 209 ? -16.101 11.207 21.885 1.00 65.75 209 GLY A O 1
ATOM 1623 N N . GLY A 1 210 ? -15.423 9.783 20.280 1.00 63.22 210 GLY A N 1
ATOM 1624 C CA . GLY A 1 210 ? -14.438 10.697 19.686 1.00 63.22 210 GLY A CA 1
ATOM 1625 C C . GLY A 1 210 ? -13.174 10.864 20.530 1.00 63.22 210 GLY A C 1
ATOM 1626 O O . GLY A 1 210 ? -12.488 11.879 20.431 1.00 63.22 210 GLY A O 1
ATOM 1627 N N . LYS A 1 211 ? -12.877 9.883 21.392 1.00 71.62 211 LYS A N 1
ATOM 1628 C CA . LYS A 1 211 ? -11.599 9.825 22.105 1.00 71.62 211 LYS A CA 1
ATOM 1629 C C . LYS A 1 211 ? -10.464 9.637 21.104 1.00 71.62 211 LYS A C 1
ATOM 1631 O O . LYS A 1 211 ? -10.650 9.046 20.043 1.00 71.62 211 LYS A O 1
ATOM 1636 N N . THR A 1 212 ? -9.281 10.120 21.460 1.00 75.06 212 THR A N 1
ATOM 1637 C CA . THR A 1 212 ? -8.080 9.879 20.662 1.00 75.06 212 THR A CA 1
ATOM 1638 C C . THR A 1 212 ? -7.812 8.374 20.572 1.00 75.06 212 THR A C 1
ATOM 1640 O O . THR A 1 212 ? -7.933 7.684 21.593 1.00 75.06 212 THR A O 1
ATOM 1643 N N . PRO A 1 213 ? -7.445 7.852 19.389 1.00 82.81 213 PRO A N 1
ATOM 1644 C CA . PRO A 1 213 ? -7.016 6.468 19.248 1.00 82.81 213 PRO A CA 1
ATOM 1645 C C . PRO A 1 213 ? -5.866 6.128 20.216 1.00 82.81 213 PRO A C 1
ATOM 1647 O O . PRO A 1 213 ? -5.080 7.017 20.552 1.00 82.81 213 PRO A O 1
ATOM 1650 N N . PRO A 1 214 ? -5.733 4.864 20.663 1.00 85.88 214 PRO A N 1
ATOM 1651 C CA . PRO A 1 214 ? -4.636 4.458 21.541 1.00 85.88 214 PRO A CA 1
ATOM 1652 C C . PRO A 1 214 ? -3.257 4.731 20.928 1.00 85.88 214 PRO A C 1
ATOM 1654 O O . PRO A 1 214 ? -3.064 4.561 19.722 1.00 85.88 214 PRO A O 1
ATOM 1657 N N . ASP A 1 215 ? -2.267 5.048 21.766 1.00 86.94 215 ASP A N 1
ATOM 1658 C CA . ASP A 1 215 ? -0.894 5.338 21.323 1.00 86.94 215 ASP A CA 1
ATOM 1659 C C . ASP A 1 215 ? -0.274 4.195 20.503 1.00 86.94 215 ASP A C 1
ATOM 1661 O O . ASP A 1 215 ? 0.478 4.437 19.558 1.00 86.94 215 ASP A O 1
ATOM 1665 N N . SER A 1 216 ? -0.611 2.939 20.821 1.00 89.00 216 SER A N 1
ATOM 1666 C CA . SER A 1 216 ? -0.151 1.762 20.072 1.00 89.00 216 SER A CA 1
ATOM 1667 C C . SER A 1 216 ? -0.657 1.754 18.628 1.00 89.00 216 SER A C 1
ATOM 1669 O O . SER A 1 216 ? 0.090 1.392 17.718 1.00 89.00 216 SER A O 1
ATOM 1671 N N . LEU A 1 217 ? -1.886 2.218 18.404 1.00 88.69 217 LEU A N 1
ATOM 1672 C CA . LEU A 1 217 ? -2.478 2.348 17.077 1.00 88.69 217 LEU A CA 1
ATOM 1673 C C . LEU A 1 217 ? -1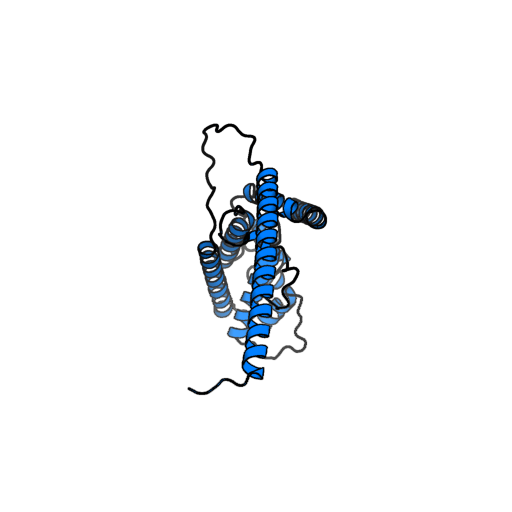.868 3.531 16.310 1.00 88.69 217 LEU A C 1
ATOM 1675 O O . LEU A 1 217 ? -1.515 3.409 15.139 1.00 88.69 217 LEU A O 1
ATOM 1679 N N . MET A 1 218 ? -1.638 4.649 16.998 1.00 88.56 218 MET A N 1
ATOM 1680 C CA . MET A 1 218 ? -0.944 5.810 16.433 1.00 88.56 218 MET A CA 1
ATOM 1681 C C . MET A 1 218 ? 0.502 5.492 16.026 1.00 88.56 218 MET A C 1
ATOM 1683 O O . MET A 1 218 ? 0.984 5.977 15.001 1.00 88.56 218 MET A O 1
ATOM 1687 N N . ALA A 1 219 ? 1.201 4.653 16.793 1.00 91.12 219 ALA A N 1
ATOM 1688 C CA . ALA A 1 219 ? 2.548 4.196 16.463 1.00 91.12 219 ALA A CA 1
ATOM 1689 C C . ALA A 1 219 ? 2.579 3.355 15.176 1.00 91.12 219 ALA A C 1
ATOM 1691 O O . ALA A 1 219 ? 3.491 3.525 14.364 1.00 91.12 219 ALA A O 1
ATOM 1692 N N . ILE A 1 220 ? 1.575 2.494 14.961 1.00 92.69 220 ILE A N 1
ATOM 1693 C CA . ILE A 1 220 ? 1.433 1.713 13.723 1.00 92.69 220 ILE A CA 1
ATOM 1694 C C . ILE A 1 220 ? 1.283 2.644 12.525 1.00 92.69 220 ILE A C 1
ATOM 1696 O O . ILE A 1 220 ? 2.032 2.513 11.561 1.00 92.69 220 ILE A O 1
ATOM 1700 N N . LEU A 1 221 ? 0.368 3.611 12.597 1.00 90.50 221 LEU A N 1
ATOM 1701 C CA . LEU A 1 221 ? 0.103 4.511 11.476 1.00 90.50 221 LEU A CA 1
ATOM 1702 C C . LEU A 1 221 ? 1.301 5.403 11.155 1.00 90.50 221 LEU A C 1
ATOM 1704 O O . LEU A 1 221 ? 1.657 5.555 9.992 1.00 90.50 221 LEU A O 1
ATOM 1708 N N . ASN A 1 222 ? 1.988 5.937 12.167 1.00 89.19 222 ASN A N 1
ATOM 1709 C CA . ASN A 1 222 ? 3.223 6.693 11.948 1.00 89.19 222 ASN A CA 1
ATOM 1710 C C . ASN A 1 222 ? 4.321 5.836 11.299 1.00 89.19 222 ASN A C 1
ATOM 1712 O O . ASN A 1 222 ? 5.019 6.303 10.392 1.00 89.19 222 ASN A O 1
ATOM 1716 N N . GLY A 1 223 ? 4.456 4.577 11.729 1.00 90.06 223 GLY A N 1
ATOM 1717 C CA . GLY A 1 223 ? 5.350 3.609 11.097 1.00 90.06 223 GLY A CA 1
ATOM 1718 C C . GLY A 1 223 ? 4.967 3.341 9.640 1.00 90.06 223 GLY A C 1
ATOM 1719 O O . GLY A 1 223 ? 5.826 3.377 8.763 1.00 90.06 223 GLY A O 1
ATOM 1720 N N . ALA A 1 224 ? 3.677 3.157 9.369 1.00 90.06 224 ALA A N 1
ATOM 1721 C CA . ALA A 1 224 ? 3.135 2.927 8.037 1.00 90.06 224 ALA A CA 1
ATOM 1722 C C . ALA A 1 224 ? 3.302 4.135 7.104 1.00 90.06 224 ALA A C 1
ATOM 1724 O O . ALA A 1 224 ? 3.701 3.969 5.954 1.00 90.06 224 ALA A O 1
ATOM 17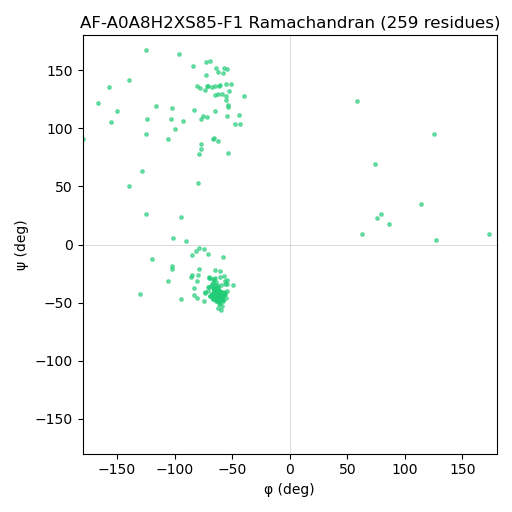25 N N . TYR A 1 225 ? 3.081 5.356 7.593 1.0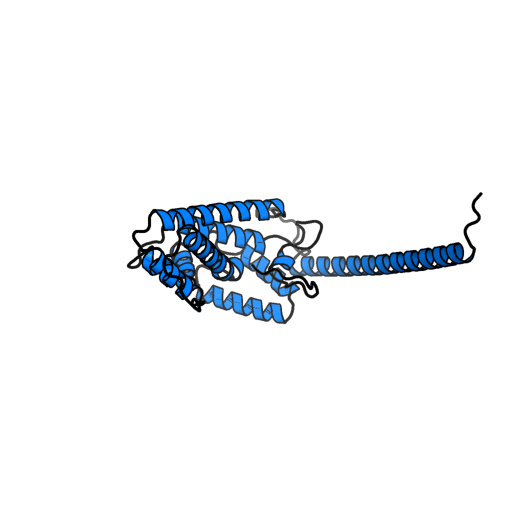0 87.56 225 TYR A N 1
ATOM 1726 C CA . TYR A 1 225 ? 3.315 6.579 6.825 1.00 87.56 225 TYR A CA 1
ATOM 1727 C C . TYR A 1 225 ? 4.801 6.758 6.495 1.00 87.56 225 TYR A C 1
ATOM 1729 O O . TYR A 1 225 ? 5.162 7.034 5.352 1.00 87.56 225 TYR A O 1
ATOM 1737 N N . SER A 1 226 ? 5.680 6.517 7.473 1.00 86.06 226 SER A N 1
ATOM 1738 C CA . SER A 1 226 ? 7.134 6.551 7.263 1.00 86.06 226 SER A CA 1
ATOM 1739 C C . SER A 1 226 ? 7.580 5.502 6.242 1.00 86.06 226 SER A C 1
ATOM 1741 O O . SER A 1 226 ? 8.407 5.786 5.375 1.00 86.06 226 SER A O 1
ATOM 1743 N N . PHE A 1 227 ? 7.000 4.302 6.311 1.00 86.00 227 PHE A N 1
ATOM 1744 C CA . PHE A 1 227 ? 7.224 3.229 5.349 1.00 86.00 227 PHE A CA 1
ATOM 1745 C C . PHE A 1 227 ? 6.738 3.610 3.942 1.00 86.00 227 PHE A C 1
ATOM 1747 O O . PHE A 1 227 ? 7.499 3.476 2.987 1.00 86.00 227 PHE A O 1
ATOM 1754 N N . SER A 1 228 ? 5.531 4.168 3.815 1.00 83.75 228 SER A N 1
ATOM 1755 C CA . SER A 1 228 ? 4.967 4.670 2.553 1.00 83.75 228 SER A CA 1
ATOM 1756 C C . SER A 1 228 ? 5.864 5.740 1.920 1.00 83.75 228 SER A C 1
ATOM 1758 O O . SER A 1 228 ? 6.248 5.632 0.755 1.00 83.75 228 SER A O 1
ATOM 1760 N N . LYS A 1 229 ? 6.319 6.722 2.707 1.00 81.12 229 LYS A N 1
ATOM 1761 C CA . LYS A 1 229 ? 7.259 7.754 2.246 1.00 81.12 229 LYS A CA 1
ATOM 1762 C C . LYS A 1 229 ? 8.597 7.166 1.794 1.00 81.12 229 LYS A C 1
ATOM 1764 O O . LYS A 1 229 ? 9.149 7.614 0.793 1.00 81.12 229 LYS A O 1
ATOM 1769 N N . MET A 1 230 ? 9.122 6.173 2.510 1.00 80.25 230 MET A N 1
ATOM 1770 C CA . MET A 1 230 ? 10.353 5.480 2.123 1.00 80.25 230 MET A CA 1
ATOM 1771 C C . MET A 1 230 ? 10.184 4.732 0.792 1.00 80.25 230 MET A C 1
ATOM 1773 O O . MET A 1 230 ? 11.066 4.821 -0.061 1.00 80.25 230 MET A O 1
ATOM 1777 N N . LEU A 1 231 ? 9.058 4.040 0.595 1.00 78.69 231 LEU A N 1
ATOM 1778 C CA . LEU A 1 231 ? 8.749 3.345 -0.655 1.00 78.69 231 LEU A CA 1
ATOM 1779 C C . LEU A 1 231 ? 8.634 4.327 -1.827 1.00 78.69 231 LEU A C 1
ATOM 1781 O O . LEU A 1 231 ? 9.348 4.192 -2.820 1.00 78.69 231 LEU A O 1
ATOM 1785 N N . HIS A 1 232 ? 7.785 5.348 -1.692 1.00 77.00 232 HIS A N 1
ATOM 1786 C CA . HIS A 1 232 ? 7.458 6.260 -2.792 1.00 77.00 232 HIS A CA 1
ATOM 1787 C C . HIS A 1 232 ? 8.512 7.339 -3.048 1.00 77.00 232 HIS A C 1
ATOM 1789 O O . HIS A 1 232 ? 8.630 7.830 -4.167 1.00 77.00 232 HIS A O 1
ATOM 1795 N N . GLY A 1 233 ? 9.288 7.719 -2.032 1.00 70.12 233 GLY A N 1
ATOM 1796 C CA . GLY A 1 233 ? 10.328 8.745 -2.133 1.00 70.12 233 GLY A CA 1
ATOM 1797 C C . GLY A 1 233 ? 11.682 8.239 -2.644 1.00 70.12 233 GLY A C 1
ATOM 1798 O O . GLY A 1 233 ? 12.569 9.051 -2.913 1.00 70.12 233 GLY A O 1
ATOM 1799 N N . SER A 1 234 ? 11.875 6.922 -2.772 1.00 66.81 234 SER A N 1
ATOM 1800 C CA . SER A 1 234 ? 13.156 6.332 -3.180 1.00 66.81 234 SER A CA 1
ATOM 1801 C C . SER A 1 234 ? 13.455 6.534 -4.677 1.00 66.81 234 SER A C 1
ATOM 1803 O O . SER A 1 234 ? 12.596 6.347 -5.541 1.00 66.81 234 SER A O 1
ATOM 1805 N N . LYS A 1 235 ? 14.684 6.962 -5.010 1.00 61.25 235 LYS A N 1
ATOM 1806 C CA . LYS A 1 235 ? 15.115 7.171 -6.407 1.00 61.25 235 LYS A CA 1
ATOM 1807 C C . LYS A 1 235 ? 15.327 5.839 -7.129 1.00 61.25 235 LYS A C 1
ATOM 1809 O O . LYS A 1 235 ? 15.886 4.912 -6.558 1.00 61.25 235 LYS A O 1
ATOM 1814 N N . ALA A 1 236 ? 15.034 5.813 -8.429 1.00 53.12 236 ALA A N 1
ATOM 1815 C CA . ALA A 1 236 ? 15.128 4.633 -9.298 1.00 53.12 236 ALA A CA 1
ATOM 1816 C C . ALA A 1 236 ? 16.523 3.966 -9.391 1.00 53.12 236 ALA A C 1
ATOM 1818 O O . ALA A 1 236 ? 16.658 2.881 -9.955 1.00 53.12 236 ALA A O 1
ATOM 1819 N N . SER A 1 237 ? 17.583 4.600 -8.875 1.00 50.31 237 SER A N 1
ATOM 1820 C CA . SER A 1 237 ? 18.961 4.095 -8.938 1.00 50.31 237 SER A CA 1
ATOM 1821 C C . SER A 1 237 ? 19.374 3.203 -7.756 1.00 50.31 237 SER A C 1
ATOM 1823 O O . SER A 1 237 ? 20.540 2.822 -7.687 1.00 50.31 237 SER A O 1
ATOM 1825 N N . SER A 1 238 ? 18.480 2.900 -6.808 1.00 45.28 238 SER A N 1
ATOM 1826 C CA . SER A 1 238 ? 18.840 2.325 -5.497 1.00 45.28 238 SER A CA 1
ATOM 1827 C C . SER A 1 238 ? 18.773 0.796 -5.376 1.00 45.28 238 SER A C 1
ATOM 1829 O O . SER A 1 238 ? 18.688 0.262 -4.274 1.00 45.28 238 SER A O 1
ATOM 1831 N N . GLY A 1 239 ? 18.884 0.062 -6.481 1.00 38.94 239 GLY A N 1
ATOM 1832 C CA . GLY A 1 239 ? 19.026 -1.392 -6.453 1.00 38.94 239 GLY A CA 1
ATOM 1833 C C . GLY A 1 239 ? 19.448 -1.912 -7.817 1.00 38.94 239 GLY A C 1
ATOM 1834 O O . GLY A 1 239 ? 18.782 -1.659 -8.819 1.00 38.94 239 GLY A O 1
ATOM 1835 N N . GLY A 1 240 ? 20.581 -2.609 -7.887 1.00 42.03 240 GLY A N 1
ATOM 1836 C CA . GLY A 1 240 ? 20.998 -3.313 -9.097 1.00 42.03 240 GLY A CA 1
ATOM 1837 C C . GLY A 1 240 ? 19.986 -4.405 -9.445 1.00 42.03 240 GLY A C 1
ATOM 1838 O O . GLY A 1 240 ? 20.130 -5.531 -8.992 1.00 42.03 240 GLY A O 1
ATOM 1839 N N . GLY A 1 241 ? 18.960 -4.055 -10.222 1.00 43.00 241 GLY A N 1
ATOM 1840 C CA . GLY A 1 241 ? 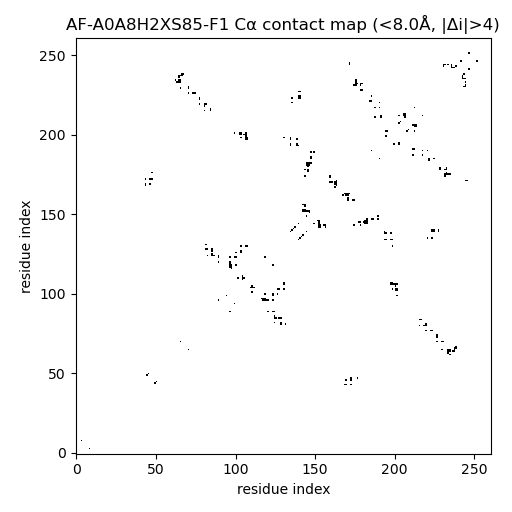17.899 -4.960 -10.667 1.00 43.00 241 GLY A CA 1
ATOM 1841 C C . GLY A 1 241 ? 16.504 -4.444 -10.315 1.00 43.00 241 GLY A C 1
ATOM 1842 O O . GLY A 1 241 ? 16.011 -4.723 -9.232 1.00 43.00 241 GLY A O 1
ATOM 1843 N N . ALA A 1 242 ? 15.871 -3.759 -11.277 1.00 46.44 242 ALA A N 1
ATOM 1844 C CA . ALA A 1 242 ? 14.499 -3.231 -11.253 1.00 46.44 242 ALA A CA 1
ATOM 1845 C C . ALA A 1 242 ? 14.166 -2.244 -10.110 1.00 46.44 242 ALA A C 1
ATOM 1847 O O . ALA A 1 242 ? 14.264 -2.556 -8.930 1.00 46.44 242 ALA A O 1
ATOM 1848 N N . ASP A 1 243 ? 13.714 -1.048 -10.492 1.00 52.53 243 ASP A N 1
ATOM 1849 C CA . ASP A 1 243 ? 13.238 0.006 -9.589 1.00 52.53 243 ASP A CA 1
ATOM 1850 C C . ASP A 1 243 ? 12.135 -0.549 -8.662 1.00 52.53 243 ASP A C 1
ATOM 1852 O O . ASP A 1 243 ? 11.093 -1.016 -9.131 1.00 52.53 243 ASP A O 1
ATOM 1856 N N . ALA A 1 244 ? 12.379 -0.542 -7.346 1.00 46.88 244 ALA A N 1
ATOM 1857 C CA . ALA A 1 244 ? 11.458 -1.064 -6.332 1.00 46.88 244 ALA A CA 1
ATOM 1858 C C . ALA A 1 244 ? 10.081 -0.378 -6.396 1.00 46.88 244 ALA A C 1
ATOM 1860 O O . ALA A 1 244 ? 9.062 -1.000 -6.095 1.00 46.88 244 ALA A O 1
ATOM 1861 N N . PHE A 1 245 ? 10.042 0.866 -6.880 1.00 47.34 245 PHE A N 1
ATOM 1862 C CA . PHE A 1 245 ? 8.818 1.615 -7.129 1.00 47.34 245 PHE A CA 1
ATOM 1863 C C . PHE A 1 245 ? 7.936 0.963 -8.213 1.00 47.34 245 PHE A C 1
ATOM 1865 O O . PHE A 1 245 ? 6.718 0.881 -8.060 1.00 47.34 245 PHE A O 1
ATOM 1872 N N . TYR A 1 246 ? 8.535 0.420 -9.280 1.00 48.88 246 TYR A N 1
ATOM 1873 C CA . TYR A 1 246 ? 7.782 -0.248 -10.350 1.00 48.88 246 TYR A CA 1
ATOM 1874 C C . TYR A 1 246 ? 7.183 -1.585 -9.897 1.00 48.88 246 TYR A C 1
ATOM 1876 O O . TYR A 1 246 ? 6.123 -1.955 -10.389 1.00 48.88 246 TYR A O 1
ATOM 1884 N N . LYS A 1 247 ? 7.790 -2.279 -8.925 1.00 47.53 247 LYS A N 1
ATOM 1885 C CA . LYS A 1 247 ? 7.231 -3.527 -8.367 1.00 47.53 247 LYS A CA 1
ATOM 1886 C C . LYS A 1 247 ? 5.973 -3.307 -7.525 1.00 47.53 247 LYS A C 1
ATOM 1888 O O . LYS A 1 247 ? 5.148 -4.206 -7.440 1.00 47.53 247 LYS A O 1
ATOM 1893 N N . ALA A 1 248 ? 5.837 -2.143 -6.890 1.00 42.62 248 ALA A N 1
ATOM 1894 C CA . ALA A 1 248 ? 4.698 -1.849 -6.021 1.00 42.62 248 ALA A CA 1
ATOM 1895 C C . ALA A 1 248 ? 3.468 -1.326 -6.784 1.00 42.62 248 ALA A C 1
ATOM 1897 O O . ALA A 1 248 ? 2.353 -1.494 -6.306 1.00 42.62 248 ALA A O 1
ATOM 1898 N N . PHE A 1 249 ? 3.658 -0.693 -7.951 1.00 41.59 249 PHE A N 1
ATOM 1899 C CA . PHE A 1 249 ? 2.581 0.000 -8.679 1.00 41.59 249 PHE A CA 1
ATOM 1900 C C . PHE A 1 249 ? 2.288 -0.535 -10.086 1.00 41.59 249 PHE A C 1
ATOM 1902 O O . PHE A 1 249 ? 1.259 -0.187 -10.664 1.00 41.59 249 PHE A O 1
ATOM 1909 N N . VAL A 1 250 ? 3.152 -1.379 -10.654 1.00 36.88 250 VAL A N 1
ATOM 1910 C CA . VAL A 1 250 ? 2.856 -2.093 -11.899 1.00 36.88 250 VAL A CA 1
ATOM 1911 C C . VAL A 1 250 ? 2.505 -3.530 -11.523 1.00 36.88 250 VAL A C 1
ATOM 1913 O O . VAL A 1 250 ? 3.410 -4.281 -11.158 1.00 36.88 250 VAL A O 1
ATOM 1916 N N . PRO A 1 251 ? 1.225 -3.950 -11.613 1.00 35.28 251 PRO A N 1
ATOM 1917 C CA . PRO A 1 251 ? 0.907 -5.370 -11.658 1.00 35.28 251 PRO A CA 1
ATOM 1918 C C . PRO A 1 251 ? 1.742 -5.942 -12.795 1.00 35.28 251 PRO A C 1
ATOM 1920 O O . PRO A 1 251 ? 1.646 -5.430 -13.911 1.00 35.28 251 PRO A O 1
ATOM 1923 N N . GLU A 1 252 ? 2.614 -6.908 -12.508 1.00 36.28 252 GLU A N 1
ATOM 1924 C CA . GLU A 1 252 ? 3.513 -7.492 -13.499 1.00 36.28 252 GLU A CA 1
ATOM 1925 C C . GLU A 1 252 ? 2.714 -7.845 -14.760 1.00 36.28 252 GLU A C 1
ATOM 1927 O O . GLU A 1 252 ? 1.973 -8.830 -14.794 1.00 36.28 252 GLU A O 1
ATOM 1932 N N . ILE A 1 253 ? 2.837 -7.026 -15.811 1.00 35.25 253 ILE A N 1
ATOM 1933 C CA . ILE A 1 253 ? 2.307 -7.355 -17.129 1.00 35.25 253 ILE A CA 1
ATOM 1934 C C . ILE A 1 253 ? 3.151 -8.542 -17.599 1.00 35.25 253 ILE A C 1
ATOM 1936 O O . ILE A 1 253 ? 4.224 -8.363 -18.168 1.00 35.25 253 ILE A O 1
ATOM 1940 N N . GLY A 1 254 ? 2.695 -9.760 -17.300 1.00 30.73 254 GLY A N 1
ATOM 1941 C CA . GLY A 1 254 ? 3.235 -10.994 -17.871 1.00 30.73 254 GLY A CA 1
ATOM 1942 C C . GLY A 1 254 ? 3.667 -12.106 -16.914 1.00 30.73 254 GLY A C 1
ATOM 1943 O O . GLY A 1 254 ? 4.135 -13.128 -17.409 1.00 30.73 254 GLY A O 1
ATOM 1944 N N . SER A 1 255 ? 3.493 -11.989 -15.597 1.00 28.42 255 SER A N 1
ATOM 1945 C CA . SER A 1 255 ? 3.768 -13.106 -14.682 1.00 28.42 255 SER A CA 1
ATOM 1946 C C . SER A 1 255 ? 2.472 -13.807 -14.296 1.00 28.42 255 SER A C 1
ATOM 1948 O O . SER A 1 255 ? 1.694 -13.354 -13.459 1.00 28.42 255 SER A O 1
ATOM 1950 N N . VAL A 1 256 ? 2.207 -14.930 -14.959 1.00 29.45 256 VAL A N 1
ATOM 1951 C CA . VAL A 1 256 ? 1.206 -15.901 -14.517 1.00 29.45 256 VAL A CA 1
ATOM 1952 C C . VAL A 1 256 ? 1.709 -16.492 -13.200 1.00 29.45 256 VAL A C 1
ATOM 1954 O O . VAL A 1 256 ? 2.471 -17.454 -13.187 1.00 29.45 256 VAL A O 1
ATOM 1957 N N . GLY A 1 257 ? 1.318 -15.881 -12.089 1.00 24.86 257 GLY A N 1
ATOM 1958 C CA . GLY A 1 257 ? 1.741 -16.299 -10.762 1.00 24.86 257 GLY A CA 1
ATOM 1959 C C . GLY A 1 257 ? 1.125 -15.404 -9.706 1.00 24.86 257 GLY A C 1
ATOM 1960 O O . GLY A 1 257 ? 1.672 -14.364 -9.372 1.00 24.86 257 GLY A O 1
ATOM 1961 N N . ALA A 1 258 ? -0.042 -15.814 -9.221 1.00 28.08 258 ALA A N 1
ATOM 1962 C CA . ALA A 1 258 ? -0.763 -15.196 -8.123 1.00 28.08 258 ALA A CA 1
ATOM 1963 C C . ALA A 1 258 ? 0.159 -14.724 -6.984 1.00 28.08 258 ALA A C 1
ATOM 1965 O O . ALA A 1 258 ? 0.897 -15.522 -6.407 1.00 28.08 258 ALA A O 1
ATOM 1966 N N . MET A 1 259 ? 0.020 -13.461 -6.590 1.00 24.03 259 MET A N 1
ATOM 1967 C CA . MET A 1 259 ? 0.150 -13.086 -5.189 1.00 24.03 259 MET A CA 1
ATOM 1968 C C . MET A 1 259 ? -1.117 -12.360 -4.770 1.00 24.03 259 MET A C 1
ATOM 1970 O O . MET A 1 259 ? -1.301 -11.168 -4.993 1.00 24.03 259 MET A O 1
ATOM 1974 N N . SER A 1 260 ? -2.009 -13.161 -4.199 1.00 22.59 260 SER A N 1
ATOM 1975 C CA . SER A 1 260 ? -2.895 -12.734 -3.131 1.00 22.59 260 SER A CA 1
ATOM 1976 C C . SER A 1 260 ? -2.032 -12.168 -1.998 1.00 22.59 260 SER A C 1
ATOM 1978 O O . SER A 1 260 ? -1.092 -12.842 -1.566 1.00 22.59 260 SER A O 1
ATOM 1980 N N . PHE A 1 261 ? -2.344 -10.957 -1.546 1.00 32.31 261 PHE A N 1
ATOM 1981 C CA . PHE A 1 261 ? -2.040 -10.528 -0.182 1.00 32.31 261 PHE A CA 1
ATOM 1982 C C . PHE A 1 261 ? -3.200 -10.930 0.730 1.00 32.31 261 PHE A C 1
ATOM 1984 O O . PHE A 1 261 ? -4.351 -10.937 0.233 1.00 32.31 261 PHE A O 1
#